Protein AF-E7NCE2-F1 (afdb_monomer)

Secondary structure (DSSP, 8-state):
-TT---PPPPTTS-HHHHHHHHHHHHHHHHHHHHHHHHIIIIIGGGS-S-----HHHHHHHHHHHHSS---HHHHHHHHHHHHHHHHHHHHHHHHHHH-TT--HHHHHHHHHH-GGGSBPHHHHHHHHHHHHHHHHHHHBTTTB---TTS---EEEE-SSBSS-EEEE--B-SGGGPBPPEEEEPPBTT---B-HHHHHHHHHHHSTTTHHHHHHHHHH-SSS-HHHHHT---HHHHHHHHHHHHHHHHHTT---SHHHHHHHHHHHHH--

Nearest PDB structures (foldseek):
  3iuk-assembly1_A  TM=9.219E-01  e=1.407E-15  Paenarthrobacter aurescens TC1
  3iuk-assembly2_B  TM=9.061E-01  e=2.488E-15  Paenarthrobacter aurescens TC1
  3o0y-assembly1_A  TM=8.158E-01  e=1.568E-07  Colwellia psychrerythraea 34H
  3o0y-assembly2_B  TM=7.690E-01  e=4.905E-07  Colwellia psychrerythraea 34H

Mean predicted aligned error: 6.04 Å

Solvent-accessible surface area (backbone atoms only — not comparable to full-atom values): 15071 Å² total; per-residue (Å²): 130,96,75,72,79,74,75,71,76,70,87,87,56,57,70,71,56,51,49,52,51,52,52,50,49,53,52,51,51,48,53,53,51,52,50,54,48,44,46,59,74,59,45,49,84,70,53,76,86,68,82,74,73,52,71,71,57,45,52,53,48,49,26,61,39,49,66,45,88,72,58,70,67,60,50,50,54,51,45,54,52,49,48,53,50,46,52,52,53,36,24,50,52,15,26,73,76,73,32,90,91,41,32,46,70,53,41,57,50,56,67,60,68,48,66,84,73,36,36,46,66,85,51,42,42,61,55,51,34,51,52,36,50,53,34,38,69,68,32,54,82,74,78,43,82,62,53,86,78,36,70,70,70,43,53,45,75,54,66,76,44,89,51,53,71,47,61,41,61,47,46,71,70,79,96,64,56,43,56,23,33,31,36,36,18,48,35,86,87,64,65,71,41,50,57,37,60,43,52,40,53,48,26,20,28,26,33,70,6,36,41,56,50,55,19,27,42,52,55,38,87,88,52,53,71,52,63,44,76,66,62,78,36,58,41,57,56,53,46,44,18,58,49,18,40,54,50,35,44,78,72,55,74,40,84,43,72,56,30,49,43,20,36,44,57,52,48,68,74,60,118

pLDDT: mean 91.58, std 11.21, range [32.38, 98.5]

Radius of gyration: 23.37 Å; Cα contacts (8 Å, |Δi|>4): 321; chains: 1; bounding box: 62×51×54 Å

Structure (mmCIF, N/CA/C/O backbone):
data_AF-E7NCE2-F1
#
_entry.id   AF-E7NCE2-F1
#
loop_
_atom_site.group_PDB
_atom_site.id
_atom_site.type_symbol
_atom_site.label_atom_id
_atom_site.label_alt_id
_atom_site.label_comp_id
_atom_site.label_asym_id
_atom_site.label_entity_id
_atom_site.label_seq_id
_atom_site.pdbx_PDB_ins_code
_atom_site.Cartn_x
_atom_site.Cartn_y
_atom_site.Cartn_z
_atom_site.occupancy
_atom_site.B_iso_or_equiv
_atom_site.auth_seq_id
_atom_site.auth_comp_id
_atom_site.auth_asym_id
_atom_site.auth_atom_id
_atom_site.pdbx_PDB_model_num
ATOM 1 N N . LEU A 1 1 ? 24.318 11.188 -6.525 1.00 37.81 1 LEU A N 1
ATOM 2 C CA . LEU A 1 1 ? 25.168 10.132 -7.141 1.00 37.81 1 LEU A CA 1
ATOM 3 C C . LEU A 1 1 ? 26.548 9.967 -6.480 1.00 37.81 1 LEU A C 1
ATOM 5 O O . LEU A 1 1 ? 27.081 8.870 -6.528 1.00 37.81 1 LEU A O 1
ATOM 9 N N . ALA A 1 2 ? 27.100 10.979 -5.798 1.00 32.38 2 ALA A N 1
ATOM 10 C CA . ALA A 1 2 ? 28.453 10.946 -5.216 1.00 32.38 2 ALA A CA 1
ATOM 11 C C . ALA A 1 2 ? 28.609 10.238 -3.841 1.00 32.38 2 ALA A C 1
ATOM 13 O O . ALA A 1 2 ? 29.597 10.460 -3.152 1.00 32.38 2 ALA A O 1
ATOM 14 N N . ARG A 1 3 ? 27.654 9.400 -3.409 1.00 37.56 3 ARG A N 1
ATOM 15 C CA . ARG A 1 3 ? 27.741 8.654 -2.131 1.00 37.56 3 ARG A CA 1
ATOM 16 C C . ARG A 1 3 ? 27.296 7.190 -2.216 1.00 37.56 3 ARG A C 1
ATOM 18 O O . ARG A 1 3 ? 26.962 6.590 -1.200 1.00 37.56 3 ARG A O 1
ATOM 25 N N . ARG A 1 4 ? 27.320 6.569 -3.400 1.00 45.66 4 ARG A N 1
ATOM 26 C CA . ARG A 1 4 ? 27.294 5.100 -3.437 1.00 45.66 4 ARG A CA 1
ATOM 27 C C . ARG A 1 4 ? 28.685 4.619 -3.051 1.00 45.66 4 ARG A C 1
ATOM 29 O O . ARG A 1 4 ? 29.620 4.794 -3.824 1.00 45.66 4 ARG A O 1
ATOM 36 N N . ARG A 1 5 ? 28.811 4.059 -1.843 1.00 45.44 5 ARG A N 1
ATOM 37 C CA . ARG A 1 5 ? 29.951 3.220 -1.461 1.00 45.44 5 ARG A CA 1
ATOM 38 C C . ARG A 1 5 ? 30.141 2.204 -2.588 1.00 45.44 5 ARG A C 1
ATOM 40 O O . ARG A 1 5 ? 29.329 1.294 -2.732 1.00 45.44 5 ARG A O 1
ATOM 47 N N . THR A 1 6 ? 31.171 2.367 -3.410 1.00 51.00 6 THR A N 1
ATOM 48 C CA . THR A 1 6 ? 31.705 1.244 -4.172 1.00 51.00 6 THR A CA 1
ATOM 49 C C . THR A 1 6 ? 32.166 0.253 -3.117 1.00 51.00 6 THR A C 1
ATOM 51 O O . THR A 1 6 ? 33.176 0.497 -2.457 1.00 51.00 6 THR A O 1
ATOM 54 N N . ARG A 1 7 ? 31.385 -0.806 -2.865 1.00 56.78 7 ARG A N 1
ATOM 55 C CA . ARG A 1 7 ? 31.922 -1.978 -2.169 1.00 56.78 7 ARG A CA 1
ATOM 56 C C . ARG A 1 7 ? 33.186 -2.345 -2.943 1.00 56.78 7 ARG A C 1
ATOM 58 O O . ARG A 1 7 ? 33.097 -2.571 -4.149 1.00 56.78 7 ARG A O 1
ATOM 65 N N . GLY A 1 8 ? 34.341 -2.277 -2.282 1.00 60.78 8 GLY A N 1
ATOM 66 C CA . GLY A 1 8 ? 35.585 -2.754 -2.873 1.00 60.78 8 GLY A CA 1
ATOM 67 C C . GLY A 1 8 ? 35.371 -4.182 -3.362 1.00 60.78 8 GLY A C 1
ATOM 68 O O . GLY A 1 8 ? 34.593 -4.929 -2.758 1.00 60.78 8 GLY A O 1
ATOM 69 N N . LEU A 1 9 ? 35.994 -4.533 -4.485 1.00 65.56 9 LEU A N 1
ATOM 70 C CA . LEU A 1 9 ? 36.022 -5.927 -4.909 1.00 65.56 9 LEU A CA 1
ATOM 71 C C . LEU A 1 9 ? 36.622 -6.762 -3.762 1.00 65.56 9 LEU A C 1
ATOM 73 O O . LEU A 1 9 ? 37.531 -6.267 -3.094 1.00 65.56 9 LEU A O 1
ATOM 77 N N . PRO A 1 10 ? 36.110 -7.974 -3.487 1.00 69.88 10 PRO A N 1
ATOM 78 C CA . PRO A 1 10 ? 36.702 -8.840 -2.476 1.00 69.88 10 PRO A CA 1
ATOM 79 C C . PRO A 1 10 ? 38.194 -9.037 -2.774 1.00 69.88 10 PRO A C 1
ATOM 81 O O . PRO A 1 10 ? 38.546 -9.427 -3.887 1.00 69.88 10 PRO A O 1
ATOM 84 N N . GLU A 1 11 ? 39.060 -8.756 -1.799 1.00 67.94 11 GLU A N 1
ATOM 85 C CA . GLU A 1 11 ? 40.521 -8.780 -1.991 1.00 67.94 11 GLU A CA 1
ATOM 86 C C . GLU A 1 11 ? 41.050 -10.195 -2.311 1.00 67.94 11 GLU A C 1
ATOM 88 O O . GLU A 1 11 ? 42.103 -10.338 -2.929 1.00 67.94 11 GLU A O 1
ATOM 93 N N . ASP A 1 12 ? 40.266 -11.235 -2.004 1.00 80.50 12 ASP A N 1
ATOM 94 C CA . ASP A 1 12 ? 40.635 -12.651 -2.141 1.00 80.50 12 ASP A CA 1
ATOM 95 C C . ASP A 1 12 ? 40.321 -13.275 -3.521 1.00 80.50 12 ASP A C 1
ATOM 97 O O . ASP A 1 12 ? 40.374 -14.497 -3.686 1.00 80.50 12 ASP A O 1
ATOM 101 N N . LEU A 1 13 ? 39.951 -12.483 -4.536 1.00 82.62 13 LEU A N 1
ATOM 102 C CA . LEU A 1 13 ? 39.652 -13.035 -5.865 1.00 82.62 13 LEU A CA 1
ATOM 103 C C . LEU A 1 13 ? 40.934 -13.359 -6.662 1.00 82.62 13 LEU A C 1
ATOM 105 O O . LEU A 1 13 ? 41.889 -12.577 -6.640 1.00 82.62 13 LEU A O 1
ATOM 109 N N . PRO A 1 14 ? 40.952 -14.444 -7.467 1.00 91.06 14 PRO A N 1
ATOM 110 C CA . PRO A 1 14 ? 42.062 -14.734 -8.374 1.00 91.06 14 PRO A CA 1
ATOM 111 C C . PRO A 1 14 ? 42.405 -13.537 -9.272 1.00 91.06 14 PRO A C 1
ATOM 113 O O . PRO A 1 14 ? 41.514 -12.837 -9.754 1.00 91.06 14 PRO A O 1
ATOM 116 N N . ALA A 1 15 ? 43.694 -13.325 -9.554 1.00 84.50 15 ALA A N 1
ATOM 117 C CA . ALA A 1 15 ? 44.161 -12.185 -10.353 1.00 84.50 15 ALA A CA 1
ATOM 118 C C . ALA A 1 15 ? 43.498 -12.104 -11.743 1.00 84.50 15 ALA A C 1
ATOM 120 O O . ALA A 1 15 ? 43.200 -11.020 -12.236 1.00 84.50 15 ALA A O 1
ATOM 121 N N . THR A 1 16 ? 43.202 -13.252 -12.357 1.00 89.56 16 THR A N 1
ATOM 122 C CA . THR A 1 16 ? 42.492 -13.329 -13.642 1.00 89.56 16 THR A CA 1
ATOM 123 C C . THR A 1 16 ? 41.058 -12.809 -13.554 1.00 89.56 16 THR A C 1
ATOM 125 O O . THR A 1 16 ? 40.601 -12.121 -14.463 1.00 89.56 16 THR A O 1
ATOM 128 N N . LEU A 1 17 ? 40.361 -13.077 -12.447 1.00 90.38 17 LEU A N 1
ATOM 129 C CA . LEU A 1 17 ? 39.005 -12.585 -12.215 1.00 90.38 17 LEU A CA 1
ATOM 130 C C . LEU A 1 17 ? 38.999 -11.083 -11.904 1.00 90.38 17 LEU A C 1
ATOM 132 O O . LEU A 1 17 ? 38.110 -10.369 -12.361 1.00 90.38 17 LEU A O 1
ATOM 136 N N . HIS A 1 18 ? 40.019 -10.586 -11.198 1.00 85.25 18 HIS A N 1
ATOM 137 C CA . HIS A 1 18 ? 40.219 -9.148 -11.001 1.00 85.25 18 HIS A CA 1
ATOM 138 C C . HIS A 1 18 ? 40.333 -8.398 -12.335 1.00 85.25 18 HIS A C 1
ATOM 140 O O . HIS A 1 18 ? 39.647 -7.395 -12.527 1.00 85.25 18 HIS A O 1
ATOM 146 N N . VAL A 1 19 ? 41.132 -8.912 -13.276 1.00 88.50 19 VAL A N 1
ATOM 147 C CA . VAL A 1 19 ? 41.275 -8.317 -14.616 1.00 88.50 19 VAL A CA 1
ATOM 148 C C . VAL A 1 19 ? 39.949 -8.349 -15.380 1.00 88.50 19 VAL A C 1
ATOM 150 O O . VAL A 1 19 ? 39.516 -7.319 -15.889 1.00 88.50 19 VAL A O 1
ATOM 153 N N . GLN A 1 20 ? 39.250 -9.489 -15.395 1.00 92.31 20 GLN A N 1
ATOM 154 C CA . GLN A 1 20 ? 37.953 -9.609 -16.077 1.00 92.31 20 GLN A CA 1
ATOM 155 C C . GLN A 1 20 ? 36.899 -8.641 -15.521 1.00 92.31 20 GLN A C 1
ATOM 157 O O . GLN A 1 20 ? 36.139 -8.046 -16.284 1.00 92.31 20 GLN A O 1
ATOM 162 N N . LEU A 1 21 ? 36.853 -8.455 -14.199 1.00 91.31 21 LEU A N 1
ATOM 163 C CA . LEU A 1 21 ? 35.938 -7.506 -13.562 1.00 91.31 21 LEU A CA 1
ATOM 164 C C . LEU A 1 21 ? 36.285 -6.057 -13.909 1.00 91.31 21 LEU A C 1
ATOM 166 O O . LEU A 1 21 ? 35.380 -5.264 -14.154 1.00 91.31 21 LEU A O 1
ATOM 170 N N . GLN A 1 22 ? 37.572 -5.713 -13.961 1.00 87.69 22 GLN A N 1
ATOM 171 C CA . GLN A 1 22 ? 38.022 -4.382 -14.373 1.00 87.69 22 GLN A CA 1
ATOM 172 C C . GLN A 1 22 ? 37.662 -4.093 -15.834 1.00 87.69 22 GLN A C 1
ATOM 174 O O . GLN A 1 22 ? 37.141 -3.022 -16.140 1.00 87.69 22 GLN A O 1
ATOM 179 N N . GLU A 1 23 ? 37.880 -5.053 -16.733 1.00 93.31 23 GLU A N 1
ATOM 180 C CA . GLU A 1 23 ? 37.494 -4.929 -18.141 1.00 93.31 23 GLU A CA 1
ATOM 181 C C . GLU A 1 23 ? 35.975 -4.776 -18.294 1.00 93.31 23 GLU A C 1
ATOM 183 O O . GLU A 1 23 ? 35.508 -3.863 -18.981 1.00 93.31 23 GLU A O 1
ATOM 188 N N . ALA A 1 24 ? 35.189 -5.609 -17.604 1.00 95.00 24 ALA A N 1
ATOM 189 C CA . ALA A 1 24 ? 33.732 -5.521 -17.612 1.00 95.00 24 ALA A CA 1
ATOM 190 C C . ALA A 1 24 ? 33.220 -4.184 -17.045 1.00 95.00 24 ALA A C 1
ATOM 192 O O . ALA A 1 24 ? 32.295 -3.603 -17.615 1.00 95.00 24 ALA A O 1
ATOM 193 N N . ASP A 1 25 ? 33.829 -3.662 -15.974 1.00 93.06 25 ASP A N 1
ATOM 194 C CA . ASP A 1 25 ? 33.497 -2.350 -15.399 1.00 93.06 25 ASP A CA 1
ATOM 195 C C . ASP A 1 25 ? 33.755 -1.220 -16.405 1.00 93.06 25 ASP A C 1
ATOM 197 O O . ASP A 1 25 ? 32.898 -0.355 -16.596 1.00 93.06 25 ASP A O 1
ATOM 201 N N . ILE A 1 26 ? 34.881 -1.258 -17.125 1.00 94.19 26 ILE A N 1
ATOM 202 C CA . ILE A 1 26 ? 35.191 -0.282 -18.180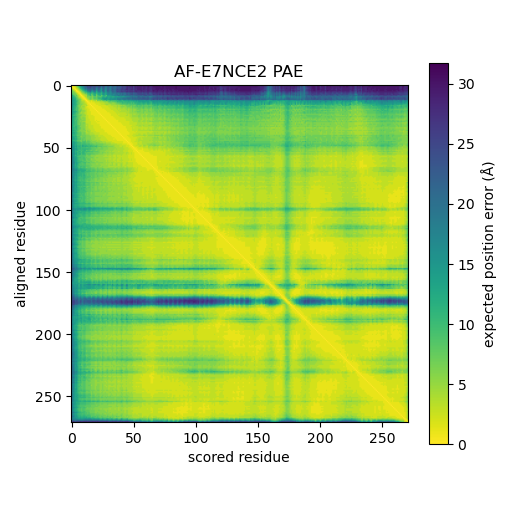 1.00 94.19 26 ILE A CA 1
ATOM 203 C C . ILE A 1 26 ? 34.132 -0.327 -19.288 1.00 94.19 26 ILE A C 1
ATOM 205 O O . ILE A 1 26 ? 33.608 0.723 -19.677 1.00 94.19 26 ILE A O 1
ATOM 209 N N . VAL A 1 27 ? 33.784 -1.521 -19.780 1.00 97.56 27 VAL A N 1
ATOM 210 C CA . VAL A 1 27 ? 32.771 -1.676 -20.837 1.00 97.56 27 VAL A CA 1
ATOM 211 C C . VAL A 1 27 ? 31.400 -1.197 -20.358 1.00 97.56 27 VAL A C 1
ATOM 213 O O . VAL A 1 27 ? 30.749 -0.420 -21.058 1.00 97.56 27 VAL A O 1
ATOM 216 N N . ALA A 1 28 ? 30.976 -1.591 -19.156 1.00 96.94 28 ALA A N 1
ATOM 217 C CA . ALA A 1 28 ? 29.684 -1.206 -18.594 1.00 96.94 28 ALA A CA 1
ATOM 218 C C . ALA A 1 28 ? 29.579 0.312 -18.380 1.00 96.94 28 ALA A C 1
ATOM 220 O O . ALA A 1 28 ? 28.581 0.928 -18.763 1.00 96.94 28 ALA A O 1
ATOM 221 N N . ARG A 1 29 ? 30.625 0.944 -17.829 1.00 96.25 29 ARG A N 1
ATOM 222 C CA . ARG A 1 29 ? 30.680 2.404 -17.651 1.00 96.25 29 ARG A CA 1
ATOM 223 C C . ARG A 1 29 ? 30.609 3.131 -18.978 1.00 96.25 29 ARG A C 1
ATOM 225 O O . ARG A 1 29 ? 29.854 4.094 -19.096 1.00 96.25 29 ARG A O 1
ATOM 232 N N . ARG A 1 30 ? 31.369 2.672 -19.974 1.00 97.69 30 ARG A N 1
ATOM 233 C CA . ARG A 1 30 ? 31.354 3.272 -21.306 1.00 97.69 30 ARG A CA 1
ATOM 234 C C . ARG A 1 30 ? 29.971 3.164 -21.940 1.00 97.69 30 ARG A C 1
ATOM 236 O O . ARG A 1 30 ? 29.441 4.182 -22.361 1.00 97.69 30 ARG A O 1
ATOM 243 N N . ALA A 1 31 ? 29.350 1.987 -21.914 1.00 98.06 31 ALA A N 1
ATOM 244 C CA . ALA A 1 31 ? 28.002 1.793 -22.444 1.00 98.06 31 ALA A CA 1
ATOM 245 C C . ALA A 1 31 ? 26.966 2.704 -21.758 1.00 98.06 31 ALA A C 1
ATOM 247 O O . ALA A 1 31 ? 26.137 3.317 -22.431 1.00 98.06 31 ALA A O 1
ATOM 248 N N . ALA A 1 32 ? 27.037 2.855 -20.430 1.00 97.44 32 ALA A N 1
ATOM 249 C CA . ALA A 1 32 ? 26.154 3.755 -19.689 1.00 97.44 32 ALA A CA 1
ATOM 250 C C . ALA A 1 32 ? 26.376 5.235 -20.055 1.00 97.44 32 ALA A C 1
ATOM 252 O O . ALA A 1 32 ? 25.409 5.988 -20.199 1.00 97.44 32 ALA A O 1
ATOM 253 N N . LEU A 1 33 ? 27.632 5.661 -20.226 1.00 98.00 33 LEU A N 1
ATOM 254 C CA . LEU A 1 33 ? 27.977 7.023 -20.645 1.00 98.00 33 LEU A CA 1
ATOM 255 C C . LEU A 1 33 ? 27.546 7.305 -22.086 1.00 98.00 33 LEU A C 1
ATOM 257 O O . LEU A 1 33 ? 26.980 8.367 -22.349 1.00 98.00 33 LEU A O 1
ATOM 261 N N . ASP A 1 34 ? 27.755 6.353 -22.991 1.00 98.19 34 ASP A N 1
ATOM 262 C CA . ASP A 1 34 ? 27.343 6.450 -24.390 1.00 98.19 34 ASP A CA 1
ATOM 263 C C . ASP A 1 34 ? 25.814 6.536 -24.490 1.00 98.19 34 ASP A C 1
ATOM 265 O O . ASP A 1 34 ? 25.284 7.409 -25.182 1.00 98.19 34 ASP A O 1
ATOM 269 N N . PHE A 1 35 ? 25.085 5.721 -23.718 1.00 98.00 35 PHE A N 1
ATOM 270 C CA . PHE A 1 35 ? 23.628 5.809 -23.635 1.00 98.00 35 PHE A CA 1
ATOM 271 C C . PHE A 1 35 ? 23.168 7.160 -23.073 1.00 98.00 35 PHE A C 1
ATOM 273 O O . PHE A 1 35 ? 22.309 7.809 -23.666 1.00 98.00 35 PHE A O 1
ATOM 280 N N . ALA A 1 36 ? 23.773 7.649 -21.985 1.00 98.19 36 ALA A N 1
ATOM 281 C CA . ALA A 1 36 ? 23.452 8.965 -21.430 1.00 98.19 36 ALA A CA 1
ATOM 282 C C . ALA A 1 36 ? 23.733 10.104 -22.427 1.00 98.19 36 ALA A C 1
ATOM 284 O O . ALA A 1 36 ? 22.957 11.059 -22.520 1.00 98.19 36 ALA A O 1
ATOM 285 N N . SER A 1 37 ? 24.822 10.003 -23.191 1.00 98.38 37 SER A N 1
ATOM 286 C CA . SER A 1 37 ? 25.141 10.935 -24.271 1.00 98.38 37 SER A CA 1
ATOM 287 C C . SER A 1 37 ? 24.071 10.900 -25.360 1.00 98.38 37 SER A C 1
ATOM 289 O O . SER A 1 37 ? 23.564 11.951 -25.754 1.00 98.38 37 SER A O 1
ATOM 291 N N . HIS A 1 38 ? 23.644 9.710 -25.787 1.00 97.88 38 HIS A N 1
ATOM 292 C CA . HIS A 1 38 ? 22.575 9.540 -26.769 1.00 97.88 38 HIS A CA 1
ATOM 293 C C . HIS A 1 38 ? 21.238 10.123 -26.286 1.00 97.88 38 HIS A C 1
ATOM 295 O O . HIS A 1 38 ? 20.588 10.867 -27.025 1.00 97.88 38 HIS A O 1
ATOM 301 N N . LEU A 1 39 ? 20.858 9.874 -25.026 1.00 97.94 39 LEU A N 1
ATOM 302 C CA . LEU A 1 39 ? 19.666 10.475 -24.421 1.00 97.94 39 LEU A CA 1
ATOM 303 C C . LEU A 1 39 ? 19.713 12.008 -24.509 1.00 97.94 39 LEU A C 1
ATOM 305 O O . LEU A 1 39 ? 18.733 12.623 -24.916 1.00 97.94 39 LEU A O 1
ATOM 309 N N . ARG A 1 40 ? 20.848 12.635 -24.176 1.00 97.88 40 ARG A N 1
ATOM 310 C CA . ARG A 1 40 ? 20.983 14.104 -24.157 1.00 97.88 40 ARG A CA 1
ATOM 311 C C . ARG A 1 40 ? 21.079 14.734 -25.538 1.00 97.88 40 ARG A C 1
ATOM 313 O O . ARG A 1 40 ? 20.510 15.794 -25.759 1.00 97.88 40 ARG A O 1
ATOM 320 N N . THR A 1 41 ? 21.838 14.122 -26.436 1.00 97.94 41 THR A N 1
ATOM 321 C CA . THR A 1 41 ? 22.197 14.737 -27.721 1.00 97.94 41 THR A CA 1
ATOM 322 C C . THR A 1 41 ? 21.235 14.361 -28.837 1.00 97.94 41 THR A C 1
ATOM 324 O O . THR A 1 41 ? 21.082 15.124 -29.784 1.00 97.94 41 THR A O 1
ATOM 327 N N . THR A 1 42 ? 20.570 13.205 -28.731 1.00 97.12 42 THR A N 1
ATOM 328 C CA . THR A 1 42 ? 19.700 12.677 -29.790 1.00 97.12 42 THR A CA 1
ATOM 329 C C . THR A 1 42 ? 18.230 12.655 -29.385 1.00 97.12 42 THR A C 1
ATOM 331 O O . THR A 1 42 ? 17.392 13.137 -30.147 1.00 97.12 42 THR A O 1
ATOM 334 N N . LEU A 1 43 ? 17.891 12.109 -28.209 1.00 96.69 43 LEU A N 1
ATOM 335 C CA . LEU A 1 43 ? 16.485 11.971 -27.802 1.00 96.69 43 LEU A CA 1
ATOM 336 C C . LEU A 1 43 ? 15.913 13.245 -27.179 1.00 96.69 43 LEU A C 1
ATOM 338 O O . LEU A 1 43 ? 14.825 13.654 -27.566 1.00 96.69 43 LEU A O 1
ATOM 342 N N . SER A 1 44 ? 16.636 13.890 -26.260 1.00 96.44 44 SER A N 1
ATOM 343 C CA . SER A 1 44 ? 16.165 15.078 -25.532 1.00 96.44 44 SER A CA 1
ATOM 344 C C . SER A 1 44 ? 15.715 16.218 -26.457 1.00 96.44 44 SER A C 1
ATOM 346 O O . SER A 1 44 ? 14.602 16.708 -26.270 1.00 96.44 44 SER A O 1
ATOM 348 N N . PRO A 1 45 ? 16.451 16.580 -27.533 1.00 96.88 45 PRO A N 1
ATOM 349 C CA . PRO A 1 45 ? 15.993 17.619 -28.461 1.00 96.88 45 PRO A CA 1
ATOM 350 C C . PRO A 1 45 ? 14.694 17.269 -29.206 1.00 96.88 45 PRO A C 1
ATOM 352 O O . PRO A 1 45 ? 14.056 18.148 -29.776 1.00 96.88 45 PRO A O 1
ATOM 355 N N . ARG A 1 46 ? 14.313 15.985 -29.238 1.00 96.56 46 ARG A N 1
ATOM 356 C CA . ARG A 1 46 ? 13.103 15.462 -29.893 1.00 96.56 46 ARG A CA 1
ATOM 357 C C . ARG A 1 46 ? 12.001 15.112 -28.890 1.00 96.56 46 ARG A C 1
ATOM 359 O O . ARG A 1 46 ? 10.924 14.690 -29.309 1.00 96.56 46 ARG A O 1
ATOM 366 N N . ALA A 1 47 ? 12.271 15.226 -27.590 1.00 95.25 47 ALA A N 1
ATOM 367 C CA . ALA A 1 47 ? 11.331 14.854 -26.550 1.00 95.25 47 ALA A CA 1
ATOM 368 C C . ALA A 1 47 ? 10.220 15.915 -26.443 1.00 95.25 47 ALA A C 1
ATOM 370 O O . ALA A 1 47 ? 10.519 17.113 -26.357 1.00 95.25 47 ALA A O 1
ATOM 371 N N . PRO A 1 48 ? 8.938 15.509 -26.447 1.00 93.75 48 PRO A N 1
ATOM 372 C CA . PRO A 1 48 ? 7.845 16.445 -26.229 1.00 93.75 48 PRO A CA 1
ATOM 373 C C . PRO A 1 48 ? 7.946 17.043 -24.822 1.00 93.75 48 PRO A C 1
ATOM 375 O O . PRO A 1 48 ? 8.282 16.346 -23.870 1.00 93.75 48 PRO A O 1
ATOM 378 N N . GLN A 1 49 ? 7.634 18.334 -24.699 1.00 94.06 49 GLN A N 1
ATOM 379 C CA . GLN A 1 49 ? 7.572 19.009 -23.395 1.00 94.06 49 GLN A CA 1
ATOM 380 C C . GLN A 1 49 ? 6.271 18.702 -22.645 1.00 94.06 49 GLN A C 1
ATOM 382 O O . GLN A 1 49 ? 6.220 18.795 -21.425 1.00 94.06 49 GLN A O 1
ATOM 387 N N . ALA A 1 50 ? 5.210 18.338 -23.372 1.00 94.69 50 ALA A N 1
ATOM 388 C CA . ALA A 1 50 ? 3.960 17.910 -22.764 1.00 94.69 50 ALA A CA 1
ATOM 389 C C . ALA A 1 50 ? 4.127 16.512 -22.149 1.00 94.69 50 ALA A C 1
ATOM 391 O O . ALA A 1 50 ? 4.407 15.548 -22.861 1.00 94.69 50 ALA A O 1
ATOM 392 N N . GLU A 1 51 ? 3.912 16.406 -20.838 1.00 93.81 51 GLU A N 1
ATOM 393 C CA . GLU A 1 51 ? 3.973 15.132 -20.105 1.00 93.81 51 GLU A CA 1
ATOM 394 C C . GLU A 1 51 ? 2.739 14.251 -20.365 1.00 93.81 51 GLU A C 1
ATOM 396 O O . GLU A 1 51 ? 2.807 13.021 -20.308 1.00 93.81 51 GLU A O 1
ATOM 401 N N . GLY A 1 52 ? 1.610 14.884 -20.705 1.00 94.31 52 GLY A N 1
ATOM 402 C CA . GLY A 1 52 ? 0.350 14.220 -21.010 1.00 94.31 52 GLY A CA 1
ATOM 403 C C . GLY A 1 52 ? 0.491 13.208 -22.146 1.00 94.31 52 GLY A C 1
ATOM 404 O O . GLY A 1 52 ? 0.890 13.527 -23.264 1.00 94.31 52 GLY A O 1
ATOM 405 N N . VAL A 1 53 ? 0.113 11.963 -21.865 1.00 94.62 53 VAL A N 1
ATOM 406 C CA . VAL A 1 53 ? 0.305 10.838 -22.789 1.00 94.62 53 VAL A CA 1
ATOM 407 C C . VAL A 1 53 ? -0.741 10.751 -23.908 1.00 94.62 53 VAL A C 1
ATOM 409 O O . VAL A 1 53 ? -0.573 9.966 -24.841 1.00 94.62 53 VAL A O 1
ATOM 412 N N . GLY A 1 54 ? -1.807 11.548 -23.811 1.00 95.31 54 GLY A N 1
ATOM 413 C CA . GLY A 1 54 ? -2.968 11.531 -24.699 1.00 95.31 54 GLY A CA 1
ATOM 414 C C . GLY A 1 54 ? -3.989 10.433 -24.348 1.00 95.31 54 GLY A C 1
ATOM 415 O O . GLY A 1 54 ? -3.614 9.379 -23.824 1.00 95.31 54 GLY A O 1
ATOM 416 N N . PRO A 1 55 ? -5.282 10.638 -24.660 1.00 95.00 55 PRO A N 1
ATOM 417 C CA . PRO A 1 55 ? -6.379 9.780 -24.193 1.00 95.00 55 PRO A CA 1
ATOM 418 C C . PRO A 1 55 ? -6.276 8.334 -24.697 1.00 95.00 55 PRO A C 1
ATOM 420 O O . PRO A 1 55 ? -6.527 7.390 -23.955 1.00 95.00 55 PRO A O 1
ATOM 423 N N . GLN A 1 56 ? -5.822 8.138 -25.937 1.00 95.06 56 GLN A N 1
ATOM 424 C CA . GLN A 1 56 ? -5.673 6.806 -26.533 1.00 95.06 56 GLN A CA 1
ATOM 425 C C . GLN A 1 56 ? -4.592 5.979 -25.822 1.00 95.06 56 GLN A C 1
ATOM 427 O O . GLN A 1 56 ? -4.818 4.820 -25.475 1.00 95.06 56 GLN A O 1
ATOM 432 N N . ARG A 1 57 ? -3.415 6.576 -25.569 1.00 96.06 57 ARG A N 1
ATOM 433 C CA . ARG A 1 57 ? -2.321 5.896 -24.858 1.00 96.06 57 ARG A CA 1
ATOM 434 C C . ARG A 1 57 ? -2.681 5.679 -23.391 1.00 96.06 57 ARG A C 1
ATOM 436 O O . ARG A 1 57 ? -2.362 4.623 -22.854 1.00 96.06 57 ARG A O 1
ATOM 443 N N . HIS A 1 58 ? -3.368 6.640 -22.773 1.00 96.50 58 HIS A N 1
ATOM 444 C CA . HIS A 1 58 ? -3.868 6.530 -21.405 1.00 96.50 58 HIS A CA 1
ATOM 445 C C . HIS A 1 58 ? -4.836 5.350 -21.246 1.00 96.50 58 HIS A C 1
ATOM 447 O O . HIS A 1 58 ? -4.589 4.476 -20.423 1.00 96.50 58 HIS A O 1
ATOM 453 N N . ALA A 1 59 ? -5.860 5.242 -22.099 1.00 95.62 59 ALA A N 1
ATOM 454 C CA . ALA A 1 59 ? -6.831 4.147 -22.049 1.00 95.62 59 ALA A CA 1
ATOM 455 C C . ALA A 1 59 ? -6.186 2.759 -22.245 1.00 95.62 59 ALA A C 1
ATOM 457 O O . ALA A 1 59 ? -6.583 1.782 -21.606 1.00 95.62 59 ALA A O 1
ATOM 458 N N . LEU A 1 60 ? -5.155 2.654 -23.096 1.00 96.25 60 LEU A N 1
ATOM 459 C CA . LEU A 1 60 ? -4.387 1.412 -23.256 1.00 96.25 60 LEU A CA 1
ATOM 460 C C . LEU A 1 60 ? -3.602 1.046 -21.990 1.00 96.25 60 LEU A C 1
ATOM 462 O O . LEU A 1 60 ? -3.568 -0.130 -21.621 1.00 96.25 60 LEU A O 1
ATOM 466 N N . TRP A 1 61 ? -2.994 2.031 -21.324 1.00 96.06 61 TRP A N 1
ATOM 467 C CA . TRP A 1 61 ? -2.302 1.819 -20.052 1.00 96.06 61 TRP A CA 1
ATOM 468 C C . TRP A 1 61 ? -3.264 1.460 -18.926 1.00 96.06 61 TRP A C 1
ATOM 470 O O . TRP A 1 61 ? -3.011 0.470 -18.245 1.00 96.06 61 TRP A O 1
ATOM 480 N N . MET A 1 62 ? -4.393 2.163 -18.790 1.00 96.12 62 MET A N 1
ATOM 481 C CA . MET A 1 62 ? -5.442 1.812 -17.826 1.00 96.12 62 MET A CA 1
ATOM 482 C C . MET A 1 62 ? -5.891 0.366 -18.017 1.00 96.12 62 MET A C 1
ATOM 484 O O . MET A 1 62 ? -5.887 -0.405 -17.066 1.00 96.12 62 MET A O 1
ATOM 488 N N . ARG A 1 63 ? -6.166 -0.055 -19.259 1.00 95.88 63 ARG A N 1
ATOM 489 C CA . ARG A 1 63 ? -6.543 -1.446 -19.544 1.00 95.88 63 ARG A CA 1
ATOM 490 C C . ARG A 1 63 ? -5.464 -2.449 -19.146 1.00 95.88 63 ARG A C 1
ATOM 492 O O . ARG A 1 63 ? -5.785 -3.536 -18.675 1.00 95.88 63 ARG A O 1
ATOM 499 N N . ARG A 1 64 ? -4.193 -2.120 -19.379 1.00 94.88 64 ARG A N 1
ATOM 500 C CA . ARG A 1 64 ? -3.067 -2.990 -19.021 1.00 94.88 64 ARG A CA 1
ATOM 501 C C . ARG A 1 64 ? -2.917 -3.124 -17.506 1.00 94.88 64 ARG A C 1
ATOM 503 O O . ARG A 1 64 ? -2.649 -4.223 -17.041 1.00 94.88 64 ARG A O 1
ATOM 510 N N . VAL A 1 65 ? -3.060 -2.023 -16.773 1.00 95.62 65 VAL A N 1
ATOM 511 C CA . VAL A 1 65 ? -2.887 -1.974 -15.315 1.00 95.62 65 VAL A CA 1
ATOM 512 C C . VAL A 1 65 ? -4.087 -2.601 -14.607 1.00 95.62 65 VAL A C 1
ATOM 514 O O . VAL A 1 65 ? -3.900 -3.438 -13.735 1.00 95.62 65 VAL A O 1
ATOM 517 N N . LEU A 1 66 ? -5.309 -2.261 -15.019 1.00 95.62 66 LEU A N 1
ATOM 518 C CA . LEU A 1 66 ? -6.546 -2.731 -14.388 1.00 95.62 66 LEU A CA 1
ATOM 519 C C . LEU A 1 66 ? -6.978 -4.126 -14.858 1.00 95.62 66 LEU A C 1
ATOM 521 O O . LEU A 1 66 ? -7.846 -4.741 -14.251 1.00 95.62 66 LEU A O 1
ATOM 525 N N . GLY A 1 67 ? -6.451 -4.609 -15.987 1.00 95.44 67 GLY A N 1
ATOM 526 C CA . GLY A 1 67 ? -6.890 -5.862 -16.616 1.00 95.44 67 GLY A CA 1
ATOM 527 C C . GLY A 1 67 ? -8.295 -5.808 -17.228 1.00 95.44 67 GLY A C 1
ATOM 528 O O . GLY A 1 67 ? -8.738 -6.779 -17.839 1.00 95.44 67 GLY A O 1
ATOM 529 N N . THR A 1 68 ? -8.983 -4.670 -17.135 1.00 95.38 68 THR A N 1
ATOM 530 C CA . THR A 1 68 ? -10.318 -4.434 -17.691 1.00 95.38 68 THR A CA 1
ATOM 531 C C . THR A 1 68 ? -10.380 -3.092 -18.417 1.00 95.38 68 THR A C 1
ATOM 533 O O . THR A 1 68 ? -9.499 -2.248 -18.273 1.00 95.38 68 THR A O 1
ATOM 536 N N . ARG A 1 69 ? -11.393 -2.895 -19.260 1.00 96.06 69 ARG A N 1
ATOM 537 C CA . ARG A 1 69 ? -11.632 -1.607 -19.919 1.00 96.06 69 ARG A CA 1
ATOM 538 C C . ARG A 1 69 ? -12.579 -0.783 -19.058 1.00 96.06 69 ARG A C 1
ATOM 540 O O . ARG A 1 69 ? -13.689 -1.231 -18.804 1.00 96.06 69 ARG A O 1
ATOM 547 N N . VAL A 1 70 ? -12.137 0.411 -18.689 1.00 94.56 70 VAL A N 1
ATOM 548 C CA . VAL A 1 70 ? -12.949 1.439 -18.032 1.00 94.56 70 VAL A CA 1
ATOM 549 C C . VAL A 1 70 ? -12.930 2.705 -18.879 1.00 94.56 70 VAL A C 1
ATOM 551 O O . VAL A 1 70 ? -11.986 2.914 -19.651 1.00 94.56 70 VAL A O 1
ATOM 554 N N . ASP A 1 71 ? -13.965 3.526 -18.751 1.00 95.31 71 ASP A N 1
ATOM 555 C CA . ASP A 1 71 ? -13.986 4.857 -19.345 1.00 95.31 71 ASP A CA 1
ATOM 556 C C . ASP A 1 71 ? -13.134 5.811 -18.479 1.00 95.31 71 ASP A C 1
ATOM 558 O O . ASP A 1 71 ? -13.410 5.956 -17.283 1.00 95.31 71 ASP A O 1
ATOM 562 N N . PRO A 1 72 ? -12.071 6.438 -19.025 1.00 94.56 72 PRO A N 1
ATOM 563 C CA . PRO A 1 72 ? -11.216 7.333 -18.250 1.00 94.56 72 PRO A CA 1
ATOM 564 C C . PRO A 1 72 ? -11.931 8.573 -17.700 1.00 94.56 72 PRO A C 1
ATOM 566 O O . PRO A 1 72 ? -11.577 9.031 -16.616 1.00 94.56 72 PRO A O 1
ATOM 569 N N . GLU A 1 73 ? -12.900 9.130 -18.430 1.00 94.44 73 GLU A N 1
ATOM 570 C CA . GLU A 1 73 ? -13.630 10.333 -18.014 1.00 94.44 73 GLU A CA 1
ATOM 571 C C . GLU A 1 73 ? -14.625 9.995 -16.904 1.00 94.44 73 GLU A C 1
ATOM 573 O O . GLU A 1 73 ? -14.672 10.688 -15.886 1.00 94.44 73 GLU A O 1
ATOM 578 N N . GLU A 1 74 ? -15.348 8.882 -17.049 1.00 96.06 74 GLU A N 1
ATOM 579 C CA . GLU A 1 74 ? -16.230 8.354 -16.001 1.00 96.06 74 GLU A CA 1
ATOM 580 C C . GLU A 1 74 ? -15.442 8.036 -14.724 1.00 96.06 74 GLU A C 1
ATOM 582 O O . GLU A 1 74 ? -15.820 8.460 -13.632 1.00 96.06 74 GLU A O 1
ATOM 587 N N . THR A 1 75 ? -14.306 7.342 -14.863 1.00 95.12 75 THR A N 1
ATOM 588 C CA . THR A 1 75 ? -13.444 6.972 -13.730 1.00 95.12 75 THR A CA 1
ATOM 589 C C . THR A 1 75 ? -12.934 8.215 -13.005 1.00 95.12 75 THR A C 1
ATOM 591 O O . THR A 1 75 ? -12.900 8.245 -11.778 1.00 95.12 75 THR A O 1
ATOM 594 N N . TYR A 1 76 ? -12.568 9.266 -13.745 1.00 94.81 76 TYR A N 1
ATOM 595 C CA . TYR A 1 76 ? -12.113 10.524 -13.158 1.00 94.81 76 TYR A CA 1
ATOM 596 C C . TYR A 1 76 ? -13.227 11.254 -12.392 1.00 94.81 76 TYR A C 1
ATOM 598 O O . TYR A 1 76 ? -12.992 11.764 -11.291 1.00 94.81 76 TYR A O 1
ATOM 606 N N . ALA A 1 77 ? -14.442 11.290 -12.948 1.00 96.88 77 ALA A N 1
ATOM 607 C CA . ALA A 1 77 ? -15.599 11.876 -12.278 1.00 96.88 77 ALA A CA 1
ATOM 608 C C . ALA A 1 77 ? -15.915 11.128 -10.974 1.00 96.88 77 ALA A C 1
ATOM 610 O O . ALA A 1 77 ? -16.013 11.751 -9.915 1.00 96.88 77 ALA A O 1
ATOM 611 N N . TRP A 1 78 ? -15.958 9.794 -11.030 1.00 96.25 78 TRP A N 1
ATOM 612 C CA . TRP A 1 78 ? -16.141 8.942 -9.857 1.00 96.25 78 TRP A CA 1
ATOM 613 C C . TRP A 1 78 ? -15.052 9.162 -8.797 1.00 96.25 78 TRP A C 1
ATOM 615 O O . TRP A 1 78 ? -15.375 9.366 -7.629 1.00 96.25 78 TRP A O 1
ATOM 625 N N . ALA A 1 79 ? -13.774 9.192 -9.188 1.00 94.69 79 ALA A N 1
ATOM 626 C CA . ALA A 1 79 ? -12.663 9.388 -8.254 1.00 94.69 79 ALA A CA 1
ATOM 627 C C . ALA A 1 79 ? -12.727 10.756 -7.554 1.00 94.69 79 ALA A C 1
ATOM 629 O O . ALA A 1 79 ? -12.398 10.877 -6.374 1.00 94.69 79 ALA A O 1
ATOM 630 N N . THR A 1 80 ? -13.197 11.790 -8.259 1.00 96.00 80 THR A N 1
ATOM 631 C CA . THR A 1 80 ? -13.399 13.127 -7.682 1.00 96.00 80 THR A CA 1
ATOM 632 C C . THR A 1 80 ? -14.502 13.120 -6.622 1.00 96.00 80 THR A C 1
ATOM 634 O O . THR A 1 80 ? -14.332 13.701 -5.549 1.00 96.00 80 THR A O 1
ATOM 637 N N . GLU A 1 81 ? -15.621 12.444 -6.893 1.00 96.88 81 GLU A N 1
ATOM 638 C CA . GLU A 1 81 ? -16.695 12.274 -5.910 1.00 96.88 81 GLU A CA 1
ATOM 639 C C . GLU A 1 81 ? -16.232 11.460 -4.701 1.00 96.88 81 GLU A C 1
ATOM 641 O O . GLU A 1 81 ? -16.499 11.840 -3.560 1.00 96.88 81 GLU A O 1
ATOM 646 N N . GLU A 1 82 ? -15.511 10.365 -4.937 1.00 95.44 82 GLU A N 1
ATOM 647 C CA . GLU A 1 82 ? -15.023 9.488 -3.877 1.00 95.44 82 GLU A CA 1
ATOM 648 C C . GLU A 1 82 ? -14.009 10.196 -2.976 1.00 95.44 82 GLU A C 1
ATOM 650 O O . GLU A 1 82 ? -14.091 10.086 -1.753 1.00 95.44 82 GLU A O 1
ATOM 655 N N . LEU A 1 83 ? -13.121 11.016 -3.546 1.00 95.75 83 LEU A N 1
ATOM 656 C CA . LEU A 1 83 ? -12.227 11.877 -2.773 1.00 95.75 83 LEU A CA 1
ATOM 657 C C . LEU A 1 83 ? -13.015 12.822 -1.854 1.00 95.75 83 LEU A C 1
ATOM 659 O O . LEU A 1 83 ? -12.651 12.995 -0.690 1.00 95.75 83 LEU A O 1
ATOM 663 N N . GLY A 1 84 ? -14.105 13.408 -2.357 1.00 96.38 84 GLY A N 1
ATOM 664 C CA . GLY A 1 84 ? -15.005 14.238 -1.558 1.00 96.38 84 GLY A CA 1
ATOM 665 C C . GLY A 1 84 ? -15.630 13.473 -0.389 1.00 96.38 84 GLY A C 1
ATOM 666 O O . GLY A 1 84 ? -15.645 13.981 0.733 1.00 96.38 84 GLY A O 1
ATOM 667 N N . ARG A 1 85 ? -16.088 12.235 -0.622 1.00 96.62 85 ARG A N 1
ATOM 668 C CA . ARG A 1 85 ? -16.655 11.370 0.429 1.00 96.62 85 ARG A CA 1
ATOM 669 C C . ARG A 1 85 ? -15.626 11.005 1.492 1.00 96.62 85 ARG A C 1
ATOM 671 O O . ARG A 1 85 ? -15.917 11.151 2.673 1.00 96.62 85 ARG A O 1
ATOM 678 N N . VAL A 1 86 ? -14.420 10.603 1.085 1.00 95.94 86 VAL A N 1
ATOM 679 C CA . VAL A 1 86 ? -13.333 10.256 2.014 1.00 95.94 86 VAL A CA 1
ATOM 680 C C . VAL A 1 86 ? -12.978 11.449 2.901 1.00 95.94 86 VAL A C 1
ATOM 682 O O . VAL A 1 86 ? -12.828 11.282 4.106 1.00 95.94 86 VAL A O 1
ATOM 685 N N . ILE A 1 87 ? -12.887 12.660 2.340 1.00 95.81 87 ILE A N 1
ATOM 686 C CA . ILE A 1 87 ? -12.621 13.874 3.129 1.00 95.81 87 ILE A CA 1
ATOM 687 C C . ILE A 1 87 ? -13.746 14.126 4.141 1.00 95.81 87 ILE A C 1
ATOM 689 O O . ILE A 1 87 ? -13.460 14.365 5.311 1.00 95.81 87 ILE A O 1
ATOM 693 N N . ALA A 1 88 ? -15.007 14.025 3.718 1.00 97.31 88 ALA A N 1
ATOM 694 C CA . ALA A 1 88 ? -16.146 14.219 4.612 1.00 97.31 88 ALA A CA 1
ATOM 695 C C . ALA A 1 88 ? -16.180 13.188 5.756 1.00 97.31 88 ALA A C 1
ATOM 697 O O . ALA A 1 88 ? -16.492 13.539 6.891 1.00 97.31 88 ALA A O 1
ATOM 698 N N . GLU A 1 89 ? -15.822 11.931 5.483 1.00 97.19 89 GLU A N 1
ATOM 699 C CA . GLU A 1 89 ? -15.731 10.878 6.500 1.00 97.19 89 GLU A CA 1
ATOM 700 C C . GLU A 1 89 ? -14.586 11.142 7.492 1.00 97.19 89 GLU A C 1
ATOM 702 O O . GLU A 1 89 ? -14.757 10.973 8.699 1.00 97.19 89 GLU A O 1
ATOM 707 N N . GLN A 1 90 ? -13.438 11.642 7.018 1.00 97.50 90 GLN A N 1
ATOM 708 C CA . GLN A 1 90 ? -12.343 12.071 7.896 1.00 97.50 90 GLN A CA 1
ATOM 709 C C . GLN A 1 90 ? -12.764 13.212 8.831 1.00 97.50 90 GLN A C 1
ATOM 711 O O . GLN A 1 90 ? -12.426 13.189 10.016 1.00 97.50 90 GLN A O 1
ATOM 716 N N . ASP A 1 91 ? -13.487 14.204 8.308 1.00 97.88 91 ASP A N 1
ATOM 717 C CA . ASP A 1 91 ? -13.987 15.331 9.098 1.00 97.88 91 ASP A CA 1
ATOM 718 C C . ASP A 1 91 ? -15.049 14.878 10.112 1.00 97.88 91 ASP A C 1
ATOM 720 O O . ASP A 1 91 ? -15.041 15.344 11.249 1.00 97.88 91 ASP A O 1
ATOM 724 N N . ALA A 1 92 ? -15.908 13.918 9.753 1.00 98.19 92 ALA A N 1
ATOM 725 C CA . ALA A 1 92 ? -16.872 13.330 10.682 1.00 98.19 92 ALA A CA 1
ATOM 726 C C . ALA A 1 92 ? -16.177 12.648 11.874 1.00 98.19 92 ALA A C 1
ATOM 728 O O . ALA A 1 92 ? -16.521 12.933 13.019 1.00 98.19 92 ALA A O 1
ATOM 729 N N . ILE A 1 93 ? -15.136 11.842 11.627 1.00 97.75 93 ILE A N 1
ATOM 730 C CA . ILE A 1 93 ? -14.340 11.234 12.708 1.00 97.75 93 ILE A CA 1
ATOM 731 C C . ILE A 1 93 ? -13.686 12.315 13.579 1.00 97.75 93 ILE A C 1
ATOM 733 O O . ILE A 1 93 ? -13.659 12.197 14.803 1.00 97.75 93 ILE A O 1
ATOM 737 N N . ALA A 1 94 ? -13.173 13.389 12.973 1.00 98.12 94 ALA A N 1
ATOM 738 C CA . ALA A 1 94 ? -12.596 14.494 13.730 1.00 98.12 94 ALA A CA 1
ATOM 739 C C . ALA A 1 94 ? -13.621 15.166 14.653 1.00 98.12 94 ALA A C 1
ATOM 741 O O . ALA A 1 94 ? -13.293 15.465 15.802 1.00 98.12 94 ALA A O 1
ATOM 742 N N . VAL A 1 95 ? -14.853 15.370 14.180 1.00 98.25 95 VAL A N 1
ATOM 743 C CA . VAL A 1 95 ? -15.954 15.911 14.989 1.00 98.25 95 VAL A CA 1
ATOM 744 C C . VAL A 1 95 ? -16.342 14.959 16.117 1.00 98.25 95 VAL A C 1
ATOM 746 O O . VAL A 1 95 ? -16.554 15.420 17.238 1.00 98.25 95 VAL A O 1
ATOM 749 N N . ASP A 1 96 ? -16.383 13.653 15.865 1.00 97.44 96 ASP A N 1
ATOM 750 C CA . ASP A 1 96 ? -16.711 12.657 16.891 1.00 97.44 96 ASP A CA 1
ATOM 751 C C . ASP A 1 96 ? -15.663 12.613 18.015 1.00 97.44 96 ASP A C 1
ATOM 753 O O . ASP A 1 96 ? -16.012 12.458 19.186 1.00 97.44 96 ASP A O 1
ATOM 757 N N . VAL A 1 97 ? -14.379 12.781 17.678 1.00 96.94 97 VAL A N 1
ATOM 758 C CA . VAL A 1 97 ? -13.263 12.708 18.639 1.00 96.94 97 VAL A CA 1
ATOM 759 C C . VAL A 1 97 ? -13.022 14.038 19.363 1.00 96.94 97 VAL A C 1
ATOM 761 O O . VAL A 1 97 ? -12.769 14.049 20.567 1.00 96.94 97 VAL A O 1
ATOM 764 N N . LEU A 1 98 ? -13.076 15.170 18.652 1.00 97.69 98 LEU A N 1
ATOM 765 C CA . LEU A 1 98 ? -12.676 16.488 19.174 1.00 97.69 98 LEU A CA 1
ATOM 766 C C . LEU A 1 98 ? -13.842 17.457 19.405 1.00 97.69 98 LEU A C 1
ATOM 768 O O . LEU A 1 98 ? -13.653 18.502 20.030 1.00 97.69 98 LEU A O 1
ATOM 772 N N . GLY A 1 99 ? -15.039 17.127 18.923 1.00 97.31 99 GLY A N 1
ATOM 773 C CA . GLY A 1 99 ? -16.236 17.953 19.023 1.00 97.31 99 GLY A CA 1
ATOM 774 C C . GLY A 1 99 ? -16.487 18.858 17.813 1.00 97.31 99 GLY A C 1
ATOM 775 O O . GLY A 1 99 ? -15.758 18.879 16.819 1.00 97.31 99 GLY A O 1
ATOM 776 N N . ALA A 1 100 ? -17.575 19.628 17.900 1.00 96.19 100 ALA A N 1
ATOM 777 C CA . ALA A 1 100 ? -18.058 20.464 16.804 1.00 96.19 100 ALA A CA 1
ATOM 778 C C . ALA A 1 100 ? -17.015 21.495 16.333 1.00 96.19 100 ALA A C 1
ATOM 780 O O . ALA A 1 100 ? -16.415 22.207 17.137 1.00 96.19 100 ALA A O 1
ATOM 781 N N . GLY A 1 101 ? -16.856 21.610 15.011 1.00 94.69 101 GLY A N 1
ATOM 782 C CA . GLY A 1 101 ? -15.904 22.525 14.372 1.00 94.69 101 GLY A CA 1
ATOM 783 C C . GLY A 1 101 ? -14.505 21.942 14.151 1.00 94.69 101 GLY A C 1
ATOM 784 O O . GLY A 1 101 ? -13.659 22.635 13.588 1.00 94.69 101 GLY A O 1
ATOM 785 N N . ALA A 1 102 ? -14.257 20.697 14.566 1.00 97.50 102 ALA A N 1
ATOM 786 C CA . ALA A 1 102 ? -13.046 19.970 14.208 1.00 97.50 102 ALA A CA 1
ATOM 787 C C . ALA A 1 102 ? -13.073 19.489 12.748 1.00 97.50 102 ALA A C 1
ATOM 789 O O . ALA A 1 102 ? -14.130 19.281 12.159 1.00 97.50 102 ALA A O 1
ATOM 790 N N . ASP A 1 103 ? -11.880 19.304 12.189 1.00 97.19 103 ASP A N 1
ATOM 791 C CA . ASP A 1 103 ? -11.636 18.792 10.842 1.00 97.19 103 ASP A CA 1
ATOM 792 C C . ASP A 1 103 ? -10.486 17.769 10.860 1.00 97.19 103 ASP A C 1
ATOM 794 O O . ASP A 1 103 ? -9.761 17.625 11.857 1.00 97.19 103 ASP A O 1
ATOM 798 N N . ALA A 1 104 ? -10.272 17.074 9.743 1.00 95.81 104 ALA A N 1
ATOM 799 C CA . ALA A 1 104 ? -9.204 16.088 9.579 1.00 95.81 104 ALA A CA 1
ATOM 800 C C . ALA A 1 104 ? -7.817 1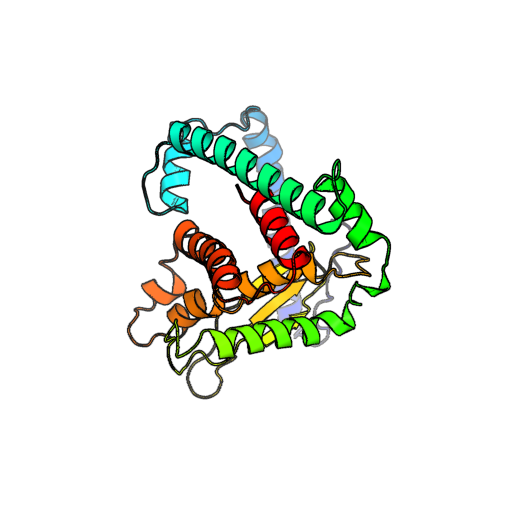6.644 9.958 1.00 95.81 104 ALA A C 1
ATOM 802 O O . ALA A 1 104 ? -6.969 15.943 10.516 1.00 95.81 104 ALA A O 1
ATOM 803 N N . GLY A 1 105 ? -7.571 17.928 9.675 1.00 96.75 105 GLY A N 1
ATOM 804 C CA . GLY A 1 105 ? -6.324 18.602 10.030 1.00 96.75 105 GLY A CA 1
ATOM 805 C C . GLY A 1 105 ? -6.147 18.764 11.541 1.00 96.75 105 GLY A C 1
ATOM 806 O O . GLY A 1 105 ? -5.043 18.576 12.059 1.00 96.75 105 GLY A O 1
ATOM 807 N N . SER A 1 106 ? -7.222 19.098 12.249 1.00 97.50 106 SER A N 1
ATOM 808 C CA . SER A 1 106 ? -7.271 19.235 13.704 1.00 97.50 106 SER A CA 1
ATOM 809 C C . SER A 1 106 ? -7.066 17.895 14.393 1.00 97.50 106 SER A C 1
ATOM 811 O O . SER A 1 106 ? -6.237 17.827 15.301 1.00 97.50 106 SER A O 1
ATOM 813 N N . LEU A 1 107 ? -7.704 16.825 13.904 1.00 96.81 107 LEU A N 1
ATOM 814 C CA . LEU A 1 107 ? -7.478 15.471 14.415 1.00 96.81 107 LEU A CA 1
ATOM 815 C C . LEU A 1 107 ? -6.033 15.016 14.194 1.00 96.81 107 LEU A C 1
ATOM 817 O O . LEU A 1 107 ? -5.370 14.622 15.147 1.00 96.81 107 LEU A O 1
ATOM 821 N N . ASN A 1 108 ? -5.478 15.174 12.988 1.00 96.31 108 ASN A N 1
ATOM 822 C CA . ASN A 1 108 ? -4.075 14.820 12.743 1.00 96.31 108 ASN A CA 1
ATOM 823 C C . ASN A 1 108 ? -3.100 15.602 13.648 1.00 96.31 108 ASN A C 1
ATOM 825 O O . ASN A 1 108 ? -2.107 15.037 14.105 1.00 96.31 108 ASN A O 1
ATOM 829 N N . ARG A 1 109 ? -3.355 16.891 13.923 1.00 96.88 109 ARG A N 1
ATOM 830 C CA . ARG A 1 109 ? -2.542 17.661 14.884 1.00 96.88 109 ARG A CA 1
ATOM 831 C C . ARG A 1 109 ? -2.697 17.135 16.307 1.00 96.88 109 ARG A C 1
ATOM 833 O O . ARG A 1 109 ? -1.690 17.018 16.996 1.00 96.88 109 ARG A O 1
ATOM 840 N N . HIS A 1 110 ? -3.920 16.821 16.728 1.00 95.88 110 HIS A N 1
ATOM 841 C CA . HIS A 1 110 ? -4.204 16.281 18.055 1.00 95.88 110 HIS A CA 1
ATOM 842 C C . HIS A 1 110 ? -3.482 14.949 18.290 1.00 95.88 110 HIS A C 1
ATOM 844 O O . HIS A 1 110 ? -2.733 14.831 19.255 1.00 95.88 110 HIS A O 1
ATOM 850 N N . LEU A 1 111 ? -3.600 13.999 17.356 1.00 94.94 111 LEU A N 1
ATOM 851 C CA . LEU A 1 111 ? -2.951 12.686 17.452 1.00 94.94 111 LEU A CA 1
ATOM 852 C C . LEU A 1 111 ? -1.424 12.768 17.486 1.00 94.94 111 LEU A C 1
ATOM 854 O O . LEU A 1 111 ? -0.771 11.896 18.046 1.00 94.94 111 LEU A O 1
ATOM 858 N N . ARG A 1 112 ? -0.846 13.822 16.901 1.00 95.94 112 ARG A N 1
ATOM 859 C CA . ARG A 1 112 ? 0.604 14.055 16.883 1.00 95.94 112 ARG A CA 1
ATOM 860 C C . ARG A 1 112 ? 1.112 14.914 18.038 1.00 95.94 112 ARG A C 1
ATOM 862 O O . ARG A 1 112 ? 2.323 15.081 18.159 1.00 95.94 112 ARG A O 1
ATOM 869 N N . ALA A 1 113 ? 0.220 15.493 18.842 1.00 95.62 113 ALA A N 1
ATOM 870 C CA . ALA A 1 113 ? 0.598 16.396 19.924 1.00 95.62 113 ALA A CA 1
ATOM 871 C C . ALA A 1 113 ? 1.280 15.656 21.082 1.00 95.62 113 ALA A C 1
ATOM 873 O O . ALA A 1 113 ? 2.168 16.219 21.720 1.00 95.62 113 ALA A O 1
ATOM 874 N N . ASP A 1 114 ? 0.889 14.401 21.320 1.00 92.00 114 ASP A N 1
ATOM 875 C CA . ASP A 1 114 ? 1.489 13.539 22.332 1.00 92.00 114 ASP A CA 1
ATOM 876 C C . ASP A 1 114 ? 2.339 12.435 21.672 1.00 92.00 114 ASP A C 1
ATOM 878 O O . ASP A 1 114 ? 1.792 11.450 21.165 1.00 92.00 114 ASP A O 1
ATOM 882 N N . PRO A 1 115 ? 3.679 12.572 21.661 1.00 92.38 115 PRO A N 1
ATOM 883 C CA . PRO A 1 115 ? 4.568 11.582 21.063 1.00 92.38 115 PRO A CA 1
ATOM 884 C C . PRO A 1 115 ? 4.598 10.251 21.826 1.00 92.38 115 PRO A C 1
ATOM 886 O O . PRO A 1 115 ? 5.161 9.294 21.305 1.00 92.38 115 PRO A O 1
ATOM 889 N N . THR A 1 116 ? 4.006 10.151 23.023 1.00 91.19 116 THR A N 1
ATOM 890 C CA . THR A 1 116 ? 3.933 8.878 23.760 1.00 91.19 116 THR A CA 1
ATOM 891 C C . THR A 1 116 ? 2.998 7.857 23.106 1.00 91.19 116 THR A C 1
ATOM 893 O O . THR A 1 116 ? 3.131 6.665 23.369 1.00 91.19 116 THR A O 1
ATOM 896 N N . HIS A 1 117 ? 2.116 8.296 22.199 1.00 90.62 117 HIS A N 1
ATOM 897 C CA . HIS A 1 117 ? 1.292 7.416 21.362 1.00 90.62 117 HIS A CA 1
ATOM 898 C C . HIS A 1 117 ? 2.012 6.907 20.102 1.00 90.62 117 HIS A C 1
ATOM 900 O O . HIS A 1 117 ? 1.453 6.101 19.356 1.00 90.62 117 HIS A O 1
ATOM 906 N N . ALA A 1 118 ? 3.228 7.385 19.825 1.00 96.19 118 ALA A N 1
ATOM 907 C CA . ALA A 1 118 ? 4.050 6.875 18.737 1.00 96.19 118 ALA A CA 1
ATOM 908 C C . ALA A 1 118 ? 4.941 5.722 19.213 1.00 96.19 118 ALA A C 1
ATOM 910 O O . ALA A 1 118 ? 5.377 5.665 20.362 1.00 96.19 118 ALA A O 1
ATOM 911 N N . LEU A 1 119 ? 5.260 4.824 18.289 1.00 96.31 119 LEU A N 1
ATOM 912 C CA . LEU A 1 119 ? 6.255 3.780 18.468 1.00 96.31 119 LEU A CA 1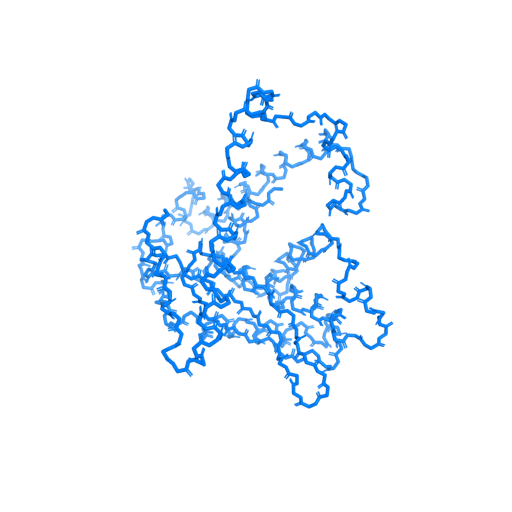
ATOM 913 C C . LEU A 1 119 ? 7.640 4.314 18.130 1.00 96.31 119 LEU A C 1
ATOM 915 O O . LEU A 1 119 ? 7.816 5.102 17.190 1.00 96.31 119 LEU A O 1
ATOM 919 N N . ARG A 1 120 ? 8.639 3.803 18.845 1.00 95.25 120 ARG A N 1
ATOM 920 C CA . ARG A 1 120 ? 10.023 3.899 18.395 1.00 95.25 120 ARG A CA 1
ATOM 921 C C . ARG A 1 120 ? 10.252 2.876 17.272 1.00 95.25 120 ARG A C 1
ATOM 923 O O . ARG A 1 120 ? 9.599 1.830 17.271 1.00 95.25 120 ARG A O 1
ATOM 930 N N . PRO A 1 121 ? 11.158 3.135 16.314 1.00 92.62 121 PRO A N 1
ATOM 931 C CA . PRO A 1 121 ? 11.406 2.229 15.193 1.00 92.62 121 PRO A CA 1
ATOM 932 C C . PRO A 1 121 ? 11.699 0.778 15.602 1.00 92.62 121 PRO A C 1
ATOM 934 O O . PRO A 1 121 ? 11.247 -0.152 14.941 1.00 92.62 121 PRO A O 1
ATOM 937 N N . GLU A 1 122 ? 12.414 0.574 16.704 1.00 92.25 122 GLU A N 1
ATOM 938 C CA . GLU A 1 122 ? 12.730 -0.742 17.266 1.00 92.25 122 GLU A CA 1
ATOM 939 C C . GLU A 1 122 ? 11.495 -1.532 17.724 1.00 92.25 122 GLU A C 1
ATOM 941 O O . GLU A 1 122 ? 11.485 -2.758 17.614 1.00 92.25 122 GLU A O 1
ATOM 946 N N . ASP A 1 123 ? 10.439 -0.844 18.158 1.00 95.94 123 ASP A N 1
ATOM 947 C CA . ASP A 1 123 ? 9.207 -1.461 18.658 1.00 95.94 123 ASP A CA 1
ATOM 948 C C . ASP A 1 123 ? 8.230 -1.802 17.520 1.00 95.94 123 ASP A C 1
ATOM 950 O O . ASP A 1 123 ? 7.307 -2.598 17.703 1.00 95.94 123 ASP A O 1
ATOM 954 N N . TYR A 1 124 ? 8.448 -1.241 16.321 1.00 96.12 124 TYR A N 1
ATOM 955 C CA . TYR A 1 124 ? 7.554 -1.409 15.173 1.00 96.12 124 TYR A CA 1
ATOM 956 C C . TYR A 1 124 ? 7.332 -2.878 14.811 1.00 96.12 124 TYR A C 1
ATOM 958 O O . TYR A 1 124 ? 6.197 -3.288 14.594 1.00 96.12 124 TYR A O 1
ATOM 966 N N . THR A 1 125 ? 8.406 -3.671 14.726 1.00 97.06 125 THR A N 1
ATOM 967 C CA . THR A 1 125 ? 8.298 -5.066 14.258 1.00 97.06 125 THR A CA 1
ATOM 968 C C . THR A 1 125 ? 7.433 -5.922 15.169 1.00 97.06 125 THR A C 1
ATOM 970 O O . THR A 1 125 ? 6.643 -6.713 14.666 1.00 97.06 125 THR A O 1
ATOM 973 N N . THR A 1 126 ? 7.539 -5.727 16.484 1.00 98.19 126 THR A N 1
ATOM 974 C CA . THR A 1 126 ? 6.716 -6.427 17.473 1.00 98.19 126 THR A CA 1
ATOM 975 C C . THR A 1 126 ? 5.253 -6.043 17.307 1.00 98.19 126 THR A C 1
ATOM 977 O O . THR A 1 126 ? 4.418 -6.913 17.081 1.00 98.19 126 THR A O 1
ATOM 980 N N . TRP A 1 127 ? 4.955 -4.740 17.317 1.00 98.12 127 TRP A N 1
ATOM 981 C CA . TRP A 1 127 ? 3.588 -4.243 17.163 1.00 98.12 127 TRP A CA 1
ATOM 982 C C . TRP A 1 127 ? 2.950 -4.693 15.841 1.00 98.12 127 TRP A C 1
ATOM 984 O O . TRP A 1 127 ? 1.834 -5.199 15.819 1.00 98.12 127 TRP A O 1
ATOM 994 N N . ALA A 1 128 ? 3.661 -4.554 14.722 1.00 98.12 128 ALA A N 1
ATOM 995 C CA . ALA A 1 128 ? 3.128 -4.917 13.415 1.00 98.12 128 ALA A CA 1
ATOM 996 C C . ALA A 1 128 ? 2.949 -6.437 13.263 1.00 98.12 128 ALA A C 1
ATOM 998 O O . ALA A 1 128 ? 2.015 -6.876 12.592 1.00 98.12 128 ALA A O 1
ATOM 999 N N . GLN A 1 129 ? 3.806 -7.247 13.897 1.00 98.50 129 GLN A N 1
ATOM 1000 C CA . GLN A 1 129 ? 3.624 -8.697 13.949 1.00 98.50 129 GLN A CA 1
ATOM 1001 C C . GLN A 1 129 ? 2.365 -9.067 14.742 1.00 98.50 129 GLN A C 1
ATOM 1003 O O . GLN A 1 129 ? 1.592 -9.895 14.273 1.00 98.50 129 GLN A O 1
ATOM 1008 N N . GLU A 1 130 ? 2.113 -8.413 15.880 1.00 98.44 130 GLU A N 1
ATOM 1009 C CA . GLU A 1 130 ? 0.887 -8.614 16.666 1.00 98.44 130 GLU A CA 1
ATOM 1010 C C . GLU A 1 130 ? -0.370 -8.275 15.854 1.00 98.44 130 GLU A C 1
ATOM 1012 O O . GLU A 1 130 ? -1.321 -9.053 15.860 1.00 98.44 130 GLU A O 1
ATOM 1017 N N . VAL A 1 131 ? -0.358 -7.175 15.090 1.00 98.31 131 VAL A N 1
ATOM 1018 C CA . VAL A 1 131 ? -1.461 -6.814 14.177 1.00 98.31 131 VAL A CA 1
ATOM 1019 C C . VAL A 1 131 ? -1.689 -7.899 13.121 1.00 98.31 131 VAL A C 1
ATOM 1021 O O . VAL A 1 131 ? -2.829 -8.296 12.876 1.00 98.31 131 VAL A O 1
ATOM 1024 N N . ALA A 1 132 ? -0.620 -8.393 12.491 1.00 98.31 132 ALA A N 1
ATOM 1025 C CA . ALA A 1 132 ? -0.723 -9.435 11.473 1.00 98.31 132 ALA A CA 1
ATOM 1026 C C . ALA A 1 132 ? -1.228 -10.768 12.056 1.00 98.31 132 ALA A C 1
ATOM 1028 O O . ALA A 1 132 ? -2.003 -11.474 11.407 1.00 98.31 132 ALA A O 1
ATOM 1029 N N . ASP A 1 133 ? -0.816 -11.105 13.280 1.00 98.38 133 ASP A N 1
ATOM 1030 C CA . ASP A 1 133 ? -1.234 -12.321 13.971 1.00 98.38 133 ASP A CA 1
ATOM 1031 C C . ASP A 1 133 ? -2.688 -12.258 14.451 1.00 98.38 133 ASP A C 1
ATOM 1033 O O . ASP A 1 133 ? -3.420 -13.232 14.258 1.00 98.38 133 ASP A O 1
ATOM 1037 N N . GLU A 1 134 ? -3.122 -11.113 14.988 1.00 98.12 134 GLU A N 1
ATOM 1038 C CA . GLU A 1 134 ? -4.523 -10.820 15.323 1.00 98.12 134 GLU A CA 1
ATOM 1039 C C . GLU A 1 134 ? -5.415 -10.978 14.085 1.00 98.12 134 GLU A C 1
ATOM 1041 O O . GLU A 1 134 ? -6.437 -11.670 14.118 1.00 98.12 134 GLU A O 1
ATOM 1046 N N . ALA A 1 135 ? -5.003 -10.377 12.966 1.00 98.19 135 ALA A N 1
ATOM 1047 C CA . ALA A 1 135 ? -5.737 -10.454 11.712 1.00 98.19 135 ALA A CA 1
ATOM 1048 C C . ALA A 1 135 ? -5.793 -11.884 11.162 1.00 98.19 135 ALA A C 1
ATOM 1050 O O . ALA A 1 135 ? -6.846 -12.322 10.695 1.00 98.19 135 ALA A O 1
ATOM 1051 N N . TRP A 1 136 ? -4.695 -12.642 11.252 1.00 97.75 136 TRP A N 1
ATOM 1052 C CA . TRP A 1 136 ? -4.682 -14.055 10.879 1.00 97.75 136 TRP A CA 1
ATOM 1053 C C . TRP A 1 136 ? -5.731 -14.850 11.663 1.00 97.75 136 TRP A C 1
ATOM 1055 O O . TRP A 1 136 ? -6.534 -15.555 11.054 1.00 97.75 136 TRP A O 1
ATOM 1065 N N . ASP A 1 137 ? -5.762 -14.705 12.989 1.00 97.62 137 ASP A N 1
ATOM 1066 C CA . ASP A 1 137 ? -6.698 -15.430 13.859 1.00 97.62 137 ASP A CA 1
ATOM 1067 C C . ASP A 1 137 ? -8.163 -15.033 13.636 1.00 97.62 137 ASP A C 1
ATOM 1069 O O . ASP A 1 137 ? -9.070 -15.863 13.754 1.00 97.62 137 ASP A O 1
ATOM 1073 N N . ALA A 1 138 ? -8.417 -13.772 13.289 1.00 97.12 138 ALA A N 1
ATOM 1074 C CA . ALA A 1 138 ? -9.761 -13.289 12.999 1.00 97.12 138 ALA A CA 1
ATOM 1075 C C . ALA A 1 138 ? -10.288 -13.760 11.632 1.00 97.12 138 ALA A C 1
ATOM 1077 O O . ALA A 1 138 ? -11.491 -14.001 11.491 1.00 97.12 138 ALA A O 1
ATOM 1078 N N . VAL A 1 139 ? -9.406 -13.877 10.634 1.00 97.12 139 VAL A N 1
ATOM 1079 C CA . VAL A 1 139 ? -9.775 -14.036 9.219 1.00 97.12 139 VAL A CA 1
ATOM 1080 C C . VAL A 1 139 ? -9.657 -15.479 8.732 1.00 97.12 139 VAL A C 1
ATOM 1082 O O . VAL A 1 139 ? -10.576 -15.991 8.081 1.00 97.12 139 VAL A O 1
ATOM 1085 N N . VAL A 1 140 ? -8.523 -16.130 8.991 1.00 96.00 140 VAL A N 1
ATOM 1086 C CA . VAL A 1 140 ? -8.179 -17.413 8.366 1.00 96.00 140 VAL A CA 1
ATOM 1087 C C . VAL A 1 140 ? -9.013 -18.546 8.968 1.00 96.00 140 VAL A C 1
ATOM 1089 O O . VAL A 1 140 ? -9.131 -18.674 10.183 1.00 96.00 140 VAL A O 1
ATOM 1092 N N . GLY A 1 141 ? -9.628 -19.366 8.112 1.00 93.69 141 GLY A N 1
ATOM 1093 C CA . GLY A 1 141 ? -10.542 -20.447 8.504 1.00 93.69 141 GLY A CA 1
ATOM 1094 C C . GLY A 1 141 ? -11.957 -19.985 8.874 1.00 93.69 141 GLY A C 1
ATOM 1095 O O . GLY A 1 141 ? -12.808 -20.812 9.201 1.00 93.69 141 GLY A O 1
ATOM 1096 N N . ARG A 1 142 ? -12.224 -18.671 8.844 1.00 95.44 142 ARG A N 1
ATOM 1097 C CA . ARG A 1 142 ? -13.553 -18.081 9.092 1.00 95.44 142 ARG A CA 1
ATOM 1098 C C . ARG A 1 142 ? -14.100 -17.357 7.869 1.00 95.44 142 ARG A C 1
ATOM 1100 O O . ARG A 1 142 ? -15.270 -17.523 7.539 1.00 95.44 142 ARG A O 1
ATOM 1107 N N . PHE A 1 143 ? -13.254 -16.554 7.230 1.00 95.00 143 PHE A N 1
ATOM 1108 C CA . PHE A 1 143 ? -13.598 -15.741 6.064 1.00 95.00 143 PHE A CA 1
ATOM 1109 C C . PHE A 1 143 ? -12.764 -16.114 4.838 1.00 95.00 143 PHE A C 1
ATOM 1111 O O . PHE A 1 143 ? -13.278 -16.052 3.724 1.00 95.00 143 PHE A O 1
ATOM 1118 N N . LEU A 1 144 ? -11.500 -16.510 5.035 1.00 95.00 144 LEU A N 1
ATOM 1119 C CA . LEU A 1 144 ? -10.582 -16.899 3.964 1.00 95.00 144 LEU A CA 1
ATOM 1120 C C . LEU A 1 144 ? -9.897 -18.233 4.279 1.00 95.00 144 LEU A C 1
ATOM 1122 O O . LEU A 1 144 ? -9.441 -18.446 5.401 1.00 95.00 144 LEU A O 1
ATOM 1126 N N . ASP A 1 145 ? -9.746 -19.072 3.253 1.00 93.38 145 ASP A N 1
ATOM 1127 C CA . ASP A 1 145 ? -9.108 -20.392 3.336 1.00 93.38 145 ASP A CA 1
ATOM 1128 C C . ASP A 1 145 ? -7.871 -20.454 2.413 1.00 93.38 145 ASP A C 1
ATOM 1130 O O . ASP A 1 145 ? -7.941 -20.995 1.300 1.00 93.38 145 ASP A O 1
ATOM 1134 N N . PRO A 1 146 ? -6.733 -19.846 2.809 1.00 91.19 146 PRO A N 1
ATOM 1135 C CA . PRO A 1 146 ? -5.505 -19.910 2.027 1.00 91.19 146 PRO A CA 1
ATOM 1136 C C . PRO A 1 146 ? -4.921 -21.338 2.008 1.00 91.19 146 PRO A C 1
ATOM 1138 O O . PRO A 1 146 ? -5.203 -22.138 2.900 1.00 91.19 146 PRO A O 1
ATOM 1141 N N . PRO A 1 147 ? -4.063 -21.680 1.027 1.00 88.94 147 PRO A N 1
ATOM 1142 C CA . PRO A 1 147 ? -3.402 -22.983 0.984 1.00 88.94 147 PRO A CA 1
ATOM 1143 C C . PRO A 1 147 ? -2.559 -23.262 2.240 1.00 88.94 147 PRO A C 1
ATOM 1145 O O . PRO A 1 147 ? -1.811 -22.389 2.677 1.00 88.94 147 PRO A O 1
ATOM 1148 N N . ASP A 1 148 ? -2.564 -24.508 2.732 1.00 80.56 148 ASP A N 1
ATOM 1149 C CA . ASP A 1 148 ? -1.820 -24.941 3.936 1.00 80.56 148 ASP A CA 1
ATOM 1150 C C . ASP A 1 148 ? -0.330 -24.549 3.931 1.00 80.56 148 ASP A C 1
ATOM 1152 O O . ASP A 1 148 ? 0.285 -24.336 4.974 1.00 80.56 148 ASP A O 1
ATOM 1156 N N . GLY A 1 149 ? 0.272 -24.452 2.742 1.00 81.69 149 GLY A N 1
ATOM 1157 C CA . GLY A 1 149 ? 1.678 -24.096 2.562 1.00 81.69 149 GLY A CA 1
ATOM 1158 C C . GLY A 1 149 ? 2.009 -22.609 2.725 1.00 81.69 149 GLY A C 1
ATOM 1159 O O . GLY A 1 149 ? 3.186 -22.270 2.595 1.00 81.69 149 GLY A O 1
ATOM 1160 N N . LEU A 1 150 ? 1.019 -21.737 2.950 1.00 90.56 150 LEU A N 1
ATOM 1161 C CA . LEU A 1 150 ? 1.228 -20.298 3.127 1.00 90.56 150 LEU A CA 1
ATOM 1162 C C . LEU A 1 150 ? 1.850 -19.975 4.492 1.00 90.56 150 LEU A C 1
ATOM 1164 O O . LEU A 1 150 ? 2.863 -19.276 4.546 1.00 90.56 150 LEU A O 1
ATOM 1168 N N . GLY A 1 151 ? 1.280 -20.531 5.569 1.00 91.44 151 GLY A N 1
ATOM 1169 C CA . GLY A 1 151 ? 1.648 -20.192 6.950 1.00 91.44 151 GLY A CA 1
ATOM 1170 C C . GLY A 1 151 ? 1.411 -18.715 7.288 1.00 91.44 151 GLY A C 1
ATOM 1171 O O . GLY A 1 151 ? 0.927 -17.966 6.454 1.00 91.44 151 GLY A O 1
ATOM 1172 N N . ARG A 1 152 ? 1.754 -18.296 8.512 1.00 95.06 152 ARG A N 1
ATOM 1173 C CA . ARG A 1 152 ? 1.649 -16.889 8.941 1.00 95.06 152 ARG A CA 1
ATOM 1174 C C . ARG A 1 152 ? 2.721 -16.008 8.285 1.00 95.06 152 ARG A C 1
ATOM 1176 O O . ARG A 1 152 ? 3.835 -16.498 8.057 1.00 95.06 152 ARG A O 1
ATOM 1183 N N . PRO A 1 153 ? 2.439 -14.714 8.049 1.00 96.00 153 PRO A N 1
ATOM 1184 C CA . PRO A 1 153 ? 3.443 -13.781 7.568 1.00 96.00 153 PRO A CA 1
ATOM 1185 C C . PRO A 1 153 ? 4.395 -13.384 8.697 1.00 96.00 153 PRO A C 1
ATOM 1187 O O . PRO A 1 153 ? 4.037 -13.396 9.876 1.00 96.00 153 PRO A O 1
ATOM 1190 N N . TRP A 1 154 ? 5.607 -12.988 8.323 1.00 96.62 154 TRP A N 1
ATOM 1191 C CA . TRP A 1 154 ? 6.570 -12.369 9.230 1.00 96.62 154 TRP A CA 1
ATOM 1192 C C . TRP A 1 154 ? 6.736 -10.894 8.914 1.00 96.62 154 TRP A C 1
ATOM 1194 O O . TRP A 1 154 ? 6.938 -10.541 7.755 1.00 96.62 154 TRP A O 1
ATOM 1204 N N . VAL A 1 155 ? 6.753 -10.042 9.932 1.00 97.31 155 VAL A N 1
ATOM 1205 C CA . VAL A 1 155 ? 7.063 -8.621 9.766 1.00 97.31 155 VAL A CA 1
ATOM 1206 C C . VAL A 1 155 ? 8.543 -8.362 10.030 1.00 97.31 155 VAL A C 1
ATOM 1208 O O . VAL A 1 155 ? 9.133 -8.887 10.976 1.00 97.31 155 VAL A O 1
ATOM 1211 N N . ARG A 1 156 ? 9.181 -7.563 9.171 1.00 95.75 156 ARG A N 1
ATOM 1212 C CA . ARG A 1 156 ? 10.597 -7.191 9.290 1.00 95.75 156 ARG A CA 1
ATOM 1213 C C . ARG A 1 156 ? 10.808 -5.698 9.057 1.00 95.75 156 ARG A C 1
ATOM 1215 O O . ARG A 1 156 ? 9.952 -5.015 8.500 1.00 95.75 156 ARG A O 1
ATOM 1222 N N . LEU A 1 157 ? 11.996 -5.224 9.435 1.00 93.75 157 LEU A N 1
ATOM 1223 C CA . LEU A 1 157 ? 12.541 -3.941 8.990 1.00 93.75 157 LEU A CA 1
ATOM 1224 C C . LEU A 1 157 ? 13.627 -4.158 7.942 1.00 93.75 157 LEU A C 1
ATOM 1226 O O . LEU A 1 157 ? 14.454 -5.066 8.066 1.00 93.75 157 LEU A O 1
ATOM 1230 N N . GLY A 1 158 ? 13.584 -3.340 6.899 1.00 88.44 158 GLY A N 1
ATOM 1231 C CA . GLY A 1 158 ? 14.488 -3.408 5.758 1.00 88.44 158 GLY A CA 1
ATOM 1232 C C . GLY A 1 158 ? 15.628 -2.423 5.862 1.00 88.44 158 GLY A C 1
ATOM 1233 O O . GLY A 1 158 ? 15.849 -1.777 6.887 1.00 88.44 158 GLY A O 1
ATOM 1234 N N . GLU A 1 159 ? 16.350 -2.284 4.755 1.00 88.19 159 GLU A N 1
ATOM 1235 C CA . GLU A 1 159 ? 17.261 -1.156 4.601 1.00 88.19 159 GLU A CA 1
ATOM 1236 C C . GLU A 1 159 ? 16.471 0.163 4.630 1.00 88.19 159 GLU A C 1
ATOM 1238 O O . GLU A 1 159 ? 15.294 0.212 4.248 1.00 88.19 159 GLU A O 1
ATOM 1243 N N . LEU A 1 160 ? 17.132 1.232 5.089 1.00 85.88 160 LEU A N 1
ATOM 1244 C CA . LEU A 1 160 ? 16.561 2.577 5.057 1.00 85.88 160 LEU A CA 1
ATOM 1245 C C . LEU A 1 160 ? 16.139 2.926 3.626 1.00 85.88 160 LEU A C 1
ATOM 1247 O O . LEU A 1 160 ? 16.883 2.682 2.672 1.00 85.88 160 LEU A O 1
ATOM 1251 N N . GLY A 1 161 ? 14.956 3.514 3.495 1.00 84.75 161 GLY A N 1
ATOM 1252 C CA . GLY A 1 161 ? 14.305 3.751 2.215 1.00 84.75 161 GLY A CA 1
ATOM 1253 C C . GLY A 1 161 ? 13.388 4.965 2.249 1.00 84.75 161 GLY A C 1
ATOM 1254 O O . GLY A 1 161 ? 13.683 5.972 2.886 1.00 84.75 161 GLY A O 1
ATOM 1255 N N . ASP A 1 162 ? 12.289 4.879 1.517 1.00 78.75 162 ASP A N 1
ATOM 1256 C CA . ASP A 1 162 ? 11.302 5.942 1.324 1.00 78.75 162 ASP A CA 1
ATOM 1257 C C . ASP A 1 162 ? 10.114 5.872 2.299 1.00 78.75 162 ASP A C 1
ATOM 1259 O O . ASP A 1 162 ? 9.149 6.615 2.129 1.00 78.75 162 ASP A O 1
ATOM 1263 N N . GLY A 1 163 ? 10.178 5.026 3.332 1.00 78.88 163 GLY A N 1
ATOM 1264 C CA . GLY A 1 163 ? 9.054 4.831 4.249 1.00 78.88 163 GLY A CA 1
ATOM 1265 C C . GLY A 1 163 ? 8.037 3.790 3.768 1.00 78.88 163 GLY A C 1
ATOM 1266 O O . GLY A 1 163 ? 6.963 3.699 4.359 1.00 78.88 163 GLY A O 1
ATOM 1267 N N . ALA A 1 164 ? 8.309 3.054 2.682 1.00 85.75 164 ALA A N 1
ATOM 1268 C CA . ALA A 1 164 ? 7.363 2.089 2.133 1.00 85.75 164 ALA A CA 1
ATOM 1269 C C . ALA A 1 164 ? 7.239 0.815 2.982 1.00 85.75 164 ALA A C 1
ATOM 1271 O O . ALA A 1 164 ? 8.192 0.365 3.629 1.00 85.75 164 ALA A O 1
ATOM 1272 N N . VAL A 1 165 ? 6.049 0.216 2.917 1.00 90.62 165 VAL A N 1
ATOM 1273 C CA . VAL A 1 165 ? 5.803 -1.163 3.337 1.00 90.62 165 VAL A CA 1
ATOM 1274 C C . VAL A 1 165 ? 5.444 -1.963 2.087 1.00 90.62 165 VAL A C 1
ATOM 1276 O O . VAL A 1 165 ? 4.712 -1.449 1.246 1.00 90.62 165 VAL A O 1
ATOM 1279 N N . HIS A 1 166 ? 5.967 -3.179 1.947 1.00 93.81 166 HIS A N 1
ATOM 1280 C CA . HIS A 1 166 ? 5.634 -4.086 0.848 1.00 93.81 166 HIS A CA 1
ATOM 1281 C C . HIS A 1 166 ? 5.626 -5.545 1.299 1.00 93.81 166 HIS A C 1
ATOM 1283 O O . HIS A 1 166 ? 6.286 -5.920 2.270 1.00 93.81 166 HIS A O 1
ATOM 1289 N N . TYR A 1 167 ? 4.923 -6.387 0.555 1.00 95.81 167 TYR A N 1
ATOM 1290 C CA . TYR A 1 167 ? 4.871 -7.823 0.768 1.00 95.81 167 TYR A CA 1
ATOM 1291 C C . TYR A 1 167 ? 5.828 -8.582 -0.162 1.00 95.81 167 TYR A C 1
ATOM 1293 O O . TYR A 1 167 ? 5.932 -8.305 -1.356 1.00 95.81 167 TYR A O 1
ATOM 1301 N N . GLU A 1 168 ? 6.517 -9.583 0.383 1.00 94.38 168 GLU A N 1
ATOM 1302 C CA . GLU A 1 168 ? 7.322 -10.551 -0.360 1.00 94.38 168 GLU A CA 1
ATOM 1303 C C . GLU A 1 168 ? 6.692 -11.943 -0.251 1.00 94.38 168 GLU A C 1
ATOM 1305 O O . GLU A 1 168 ? 6.517 -12.482 0.851 1.00 94.38 168 GLU A O 1
ATOM 1310 N N . GLU A 1 169 ? 6.373 -12.555 -1.397 1.00 90.94 169 GLU A N 1
ATOM 1311 C CA . GLU A 1 169 ? 5.769 -13.886 -1.412 1.00 90.94 169 GLU A CA 1
ATOM 1312 C C . GLU A 1 169 ? 6.699 -14.985 -0.854 1.00 90.94 169 GLU A C 1
ATOM 1314 O O . GLU A 1 169 ? 7.930 -14.858 -0.895 1.00 90.94 169 GLU A O 1
ATOM 1319 N N . PRO A 1 170 ? 6.143 -16.113 -0.362 1.00 88.94 170 PRO A N 1
ATOM 1320 C CA . PRO A 1 170 ? 6.939 -17.220 0.151 1.00 88.94 170 PRO A CA 1
ATOM 1321 C C . PRO A 1 170 ? 7.862 -17.773 -0.940 1.00 88.94 170 PRO A C 1
ATOM 1323 O O . PRO A 1 170 ? 7.437 -18.035 -2.069 1.00 88.94 170 PRO A O 1
ATOM 1326 N N . ARG A 1 171 ? 9.133 -18.007 -0.598 1.00 80.44 171 ARG A N 1
ATOM 1327 C CA . ARG A 1 171 ? 10.148 -18.541 -1.525 1.00 80.44 171 ARG A CA 1
ATOM 1328 C C . ARG A 1 171 ? 10.656 -19.909 -1.083 1.00 80.44 171 ARG A C 1
AT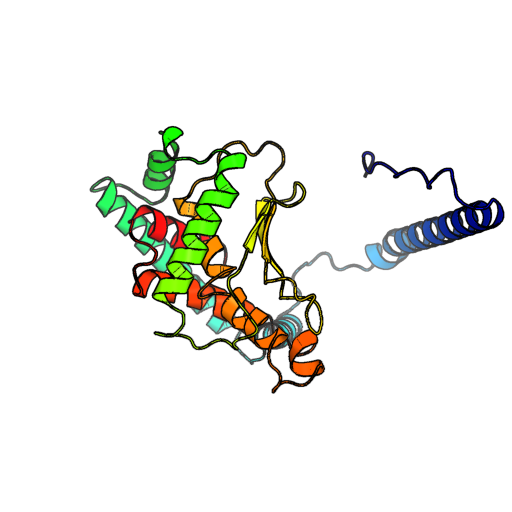OM 1330 O O . ARG A 1 171 ? 10.725 -20.206 0.107 1.00 80.44 171 ARG A O 1
ATOM 1337 N N . GLY A 1 172 ? 11.081 -20.711 -2.058 1.00 65.88 172 GLY A N 1
ATOM 1338 C CA . GLY A 1 172 ? 11.674 -22.036 -1.850 1.00 65.88 172 GLY A CA 1
ATOM 1339 C C . GLY A 1 172 ? 10.762 -23.194 -2.265 1.00 65.88 172 GLY A C 1
ATOM 1340 O O . GLY A 1 172 ? 9.561 -23.034 -2.474 1.00 65.88 172 GLY A O 1
ATOM 1341 N N . THR A 1 173 ? 11.351 -24.385 -2.397 1.00 54.97 173 THR A N 1
ATOM 1342 C CA . THR A 1 173 ? 10.634 -25.644 -2.668 1.00 54.97 173 THR A CA 1
ATOM 1343 C C . THR A 1 173 ? 10.982 -26.666 -1.586 1.00 54.97 173 THR A C 1
ATOM 1345 O O . THR A 1 173 ? 12.095 -26.658 -1.069 1.00 54.97 173 THR A O 1
ATOM 1348 N N . GLY A 1 174 ? 10.043 -27.539 -1.212 1.00 52.88 174 GLY A N 1
ATOM 1349 C CA . GLY A 1 174 ? 10.292 -28.558 -0.182 1.00 52.88 174 GLY A CA 1
ATOM 1350 C C . GLY A 1 174 ? 10.372 -27.998 1.248 1.00 52.88 174 GLY A C 1
ATOM 1351 O O . GLY A 1 174 ? 9.577 -27.133 1.608 1.00 52.88 174 GLY A O 1
ATOM 1352 N N . GLY A 1 175 ? 11.288 -28.535 2.064 1.00 51.84 175 GLY A N 1
ATOM 1353 C CA . GLY A 1 175 ? 11.438 -28.230 3.499 1.00 51.84 175 GLY A CA 1
ATOM 1354 C C . GLY A 1 175 ? 12.167 -26.921 3.839 1.00 51.84 175 GLY A C 1
ATOM 1355 O O . GLY A 1 175 ? 12.281 -26.589 5.011 1.00 51.84 175 GLY A O 1
ATOM 1356 N N . GLU A 1 176 ? 12.632 -26.165 2.840 1.00 60.66 176 GLU A N 1
ATOM 1357 C CA . GLU A 1 176 ? 13.333 -24.877 3.002 1.00 60.66 176 GLU A CA 1
ATOM 1358 C C . 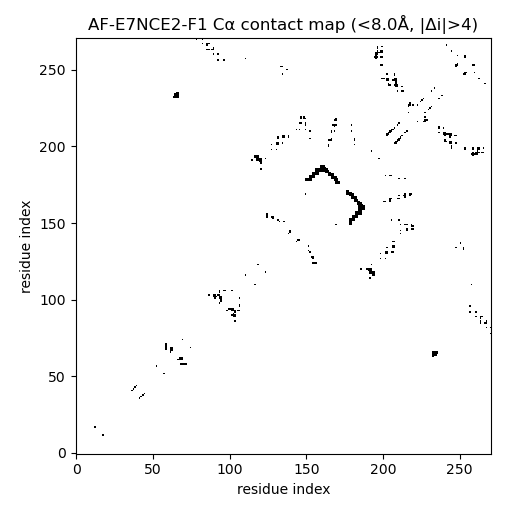GLU A 1 176 ? 12.436 -23.671 2.648 1.00 60.66 176 GLU A C 1
ATOM 1360 O O . GLU A 1 176 ? 12.913 -22.641 2.163 1.00 60.66 176 GLU A O 1
ATOM 1365 N N . ARG A 1 177 ? 11.112 -23.794 2.825 1.00 70.62 177 ARG A N 1
ATOM 1366 C CA . ARG A 1 177 ? 10.183 -22.689 2.544 1.00 70.62 177 ARG A CA 1
ATOM 1367 C C . ARG A 1 177 ? 10.384 -21.556 3.536 1.00 70.62 177 ARG A C 1
ATOM 1369 O O . ARG A 1 177 ? 10.267 -21.742 4.745 1.00 70.62 177 ARG A O 1
ATOM 1376 N N . ARG A 1 178 ? 10.631 -20.365 3.000 1.00 82.12 178 ARG A N 1
ATOM 1377 C CA . ARG A 1 178 ? 10.558 -19.120 3.759 1.00 82.12 178 ARG A CA 1
ATOM 1378 C C . ARG A 1 178 ? 9.108 -18.636 3.766 1.00 82.12 178 ARG A C 1
ATOM 1380 O O . ARG A 1 178 ? 8.492 -18.676 2.699 1.00 82.12 178 ARG A O 1
ATOM 1387 N N . PRO A 1 179 ? 8.579 -18.191 4.917 1.00 88.12 179 PRO A N 1
ATOM 1388 C CA . PRO A 1 179 ? 7.241 -17.616 4.982 1.00 88.12 179 PRO A CA 1
ATOM 1389 C C . PRO A 1 179 ? 7.173 -16.317 4.175 1.00 88.12 179 PRO A C 1
ATOM 1391 O O . PRO A 1 179 ? 8.205 -15.745 3.814 1.00 88.12 179 PRO A O 1
ATOM 1394 N N . GLY A 1 180 ? 5.952 -15.859 3.905 1.00 94.25 180 GLY A N 1
ATOM 1395 C CA . GLY A 1 180 ? 5.732 -14.524 3.357 1.00 94.25 180 GLY A CA 1
ATOM 1396 C C . GLY A 1 180 ? 6.239 -13.452 4.318 1.00 94.25 180 GLY A C 1
ATOM 1397 O O . GLY A 1 180 ? 6.131 -13.622 5.534 1.00 94.25 180 GLY A O 1
ATOM 1398 N N . ILE A 1 181 ? 6.792 -12.363 3.790 1.00 96.19 181 ILE A N 1
ATOM 1399 C CA . ILE A 1 181 ? 7.389 -11.304 4.609 1.00 96.19 181 ILE A CA 1
ATOM 1400 C C . ILE A 1 181 ? 6.698 -9.981 4.308 1.00 96.19 181 ILE A C 1
ATOM 1402 O O . ILE A 1 181 ? 6.659 -9.556 3.163 1.00 96.19 181 ILE A O 1
ATOM 1406 N N . VAL A 1 182 ? 6.196 -9.317 5.343 1.00 97.31 182 VAL A N 1
ATOM 1407 C CA . VAL A 1 182 ? 5.833 -7.901 5.286 1.00 97.31 182 VAL A CA 1
ATOM 1408 C C . VAL A 1 182 ? 7.061 -7.101 5.663 1.00 97.31 182 VAL A C 1
ATOM 1410 O O . VAL A 1 182 ? 7.645 -7.269 6.738 1.00 97.31 182 VAL A O 1
ATOM 1413 N N . MET A 1 183 ? 7.477 -6.247 4.749 1.00 95.69 183 MET A N 1
ATOM 1414 C CA . MET A 1 183 ? 8.700 -5.492 4.840 1.00 95.69 183 MET A CA 1
ATOM 1415 C C . MET A 1 183 ? 8.402 -4.014 5.003 1.00 95.69 183 MET A C 1
ATOM 1417 O O . MET A 1 183 ? 7.796 -3.445 4.112 1.00 95.69 183 MET A O 1
ATOM 1421 N N . ARG A 1 184 ? 8.879 -3.381 6.083 1.00 94.50 184 ARG A N 1
ATOM 1422 C CA . ARG A 1 184 ? 8.899 -1.917 6.210 1.00 94.50 184 ARG A CA 1
ATOM 1423 C C . ARG A 1 184 ? 10.306 -1.327 6.126 1.00 94.50 184 ARG A C 1
ATOM 1425 O O . ARG A 1 184 ? 11.187 -1.672 6.916 1.00 94.50 184 ARG A O 1
ATOM 1432 N N . SER A 1 185 ? 10.488 -0.359 5.236 1.00 93.00 185 SER A N 1
ATOM 1433 C CA . SER A 1 185 ? 11.680 0.486 5.156 1.00 93.00 185 SER A CA 1
ATOM 1434 C C . SER A 1 185 ? 11.441 1.803 5.883 1.00 93.00 185 SER A C 1
ATOM 1436 O O . SER A 1 185 ? 10.564 2.562 5.500 1.00 93.00 185 SER A O 1
ATOM 1438 N N . LEU A 1 186 ? 12.240 2.106 6.907 1.00 90.69 186 LEU A N 1
ATOM 1439 C CA . LEU A 1 186 ? 12.202 3.408 7.588 1.00 90.69 186 LEU A CA 1
ATOM 1440 C C . LEU A 1 186 ? 12.823 4.499 6.707 1.00 90.69 186 LEU A C 1
ATOM 1442 O O . LEU A 1 186 ? 13.832 4.253 6.036 1.00 90.69 186 LEU A O 1
ATOM 1446 N N . ALA A 1 187 ? 12.267 5.708 6.743 1.00 89.12 187 ALA A N 1
ATOM 1447 C CA . ALA A 1 187 ? 12.890 6.871 6.120 1.00 89.12 187 ALA A CA 1
ATOM 1448 C C . ALA A 1 187 ? 14.154 7.311 6.883 1.00 89.12 187 ALA A C 1
ATOM 1450 O O . ALA A 1 187 ? 14.309 7.058 8.081 1.00 89.12 187 ALA A O 1
ATOM 1451 N N . ASP A 1 188 ? 15.075 7.995 6.195 1.00 87.06 188 ASP A N 1
ATOM 1452 C CA . ASP A 1 188 ? 16.280 8.530 6.842 1.00 87.06 188 ASP A CA 1
ATOM 1453 C C . ASP A 1 188 ? 15.903 9.524 7.953 1.00 87.06 188 ASP A C 1
ATOM 1455 O O . ASP A 1 188 ? 15.194 10.506 7.722 1.00 87.06 188 ASP A O 1
ATOM 1459 N N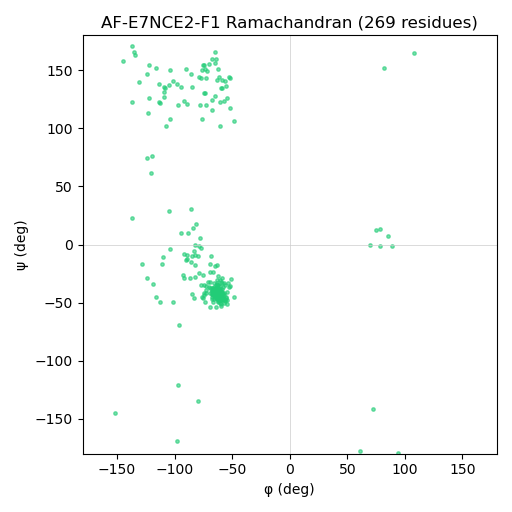 . GLY A 1 189 ? 16.366 9.252 9.174 1.00 86.62 189 GLY A N 1
ATOM 1460 C CA . GLY A 1 189 ? 16.046 10.051 10.356 1.00 86.62 189 GLY A CA 1
ATOM 1461 C C . GLY A 1 189 ? 14.633 9.861 10.918 1.00 86.62 189 GLY A C 1
ATOM 1462 O O . GLY A 1 189 ? 14.232 10.647 11.775 1.00 86.62 189 GLY A O 1
ATOM 1463 N N . GLU A 1 190 ? 13.878 8.847 10.488 1.00 90.25 190 GLU A N 1
ATOM 1464 C CA . GLU A 1 190 ? 12.571 8.530 11.068 1.00 90.25 190 GLU A CA 1
ATOM 1465 C C . GLU A 1 190 ? 12.716 8.023 12.513 1.00 90.25 190 GLU A C 1
ATOM 1467 O O . GLU A 1 190 ? 13.318 6.981 12.762 1.00 90.25 190 GLU A O 1
ATOM 1472 N N . GLN A 1 191 ? 12.179 8.786 13.472 1.00 91.88 191 GLN A N 1
ATOM 1473 C CA . GLN A 1 191 ? 12.282 8.492 14.912 1.00 91.88 191 GLN A CA 1
ATOM 1474 C C . GLN A 1 191 ? 10.955 8.080 15.554 1.00 91.88 191 GLN A C 1
ATOM 1476 O O . GLN A 1 191 ? 10.960 7.575 16.672 1.00 91.88 191 GLN A O 1
ATOM 1481 N N . LEU A 1 192 ? 9.825 8.347 14.893 1.00 94.62 192 LEU A N 1
ATOM 1482 C CA . LEU A 1 192 ? 8.487 8.109 15.429 1.00 94.62 192 LEU A CA 1
ATOM 1483 C C . LEU A 1 192 ? 7.607 7.497 14.348 1.00 94.62 192 LEU A C 1
ATOM 1485 O O . LEU A 1 192 ? 7.393 8.111 13.300 1.00 94.62 192 LEU A O 1
ATOM 1489 N N . VAL A 1 193 ? 7.060 6.327 14.651 1.00 95.19 193 VAL A N 1
ATOM 1490 C CA . VAL A 1 193 ? 6.112 5.604 13.808 1.00 95.19 193 VAL A CA 1
ATOM 1491 C C . VAL A 1 193 ? 4.740 5.672 14.470 1.00 95.19 193 VAL A C 1
ATOM 1493 O O . VAL A 1 193 ? 4.625 5.438 15.667 1.00 95.19 193 VAL A O 1
ATOM 1496 N N . TRP A 1 194 ? 3.690 6.022 13.731 1.00 96.06 194 TRP A N 1
ATOM 1497 C CA . TRP A 1 194 ? 2.363 6.256 14.313 1.00 96.06 194 TRP A CA 1
ATOM 1498 C C . TRP A 1 194 ? 1.441 5.063 14.029 1.00 96.06 194 TRP A C 1
ATOM 1500 O O . TRP A 1 194 ? 1.013 4.932 12.881 1.00 96.06 194 TRP A O 1
ATOM 1510 N N . PRO A 1 195 ? 1.094 4.224 15.030 1.00 96.44 195 PRO A N 1
ATOM 1511 C CA . PRO A 1 195 ? 0.285 3.014 14.835 1.00 96.44 195 PRO A CA 1
ATOM 1512 C C . PRO A 1 195 ? -0.980 3.234 14.010 1.00 96.44 195 PRO A C 1
ATOM 1514 O O . PRO A 1 195 ? -1.234 2.495 13.062 1.00 96.44 195 PRO A O 1
ATOM 1517 N N . TRP A 1 196 ? -1.711 4.311 14.309 1.00 95.81 196 TRP A N 1
ATOM 1518 C CA . TRP A 1 196 ? -2.963 4.649 13.639 1.00 95.81 196 TRP A CA 1
ATOM 1519 C C . TRP A 1 196 ? -2.799 4.879 12.128 1.00 95.81 196 TRP A C 1
ATOM 1521 O O . TRP A 1 196 ? -3.705 4.571 11.367 1.00 95.81 196 TRP A O 1
ATOM 1531 N N . MET A 1 197 ? -1.642 5.368 11.659 1.00 94.56 197 MET A N 1
ATOM 1532 C CA . MET A 1 197 ? -1.354 5.509 10.220 1.00 94.56 197 MET A CA 1
ATOM 1533 C C . MET A 1 197 ? -0.869 4.211 9.573 1.00 94.56 197 MET A C 1
ATOM 1535 O O . MET A 1 197 ? -1.010 4.034 8.367 1.00 94.56 197 MET A O 1
ATOM 1539 N N . GLU A 1 198 ? -0.239 3.337 10.352 1.00 95.75 198 GLU A N 1
ATOM 1540 C CA . GLU A 1 198 ? 0.456 2.153 9.848 1.00 95.75 198 GLU A CA 1
ATOM 1541 C C . GLU A 1 198 ? -0.450 0.927 9.807 1.00 95.75 198 GLU A C 1
ATOM 1543 O O . GLU A 1 198 ? -0.249 0.057 8.963 1.00 95.75 198 GLU A O 1
ATOM 1548 N N . ARG A 1 199 ? -1.456 0.847 10.689 1.00 97.69 199 ARG A N 1
ATOM 1549 C CA . ARG A 1 199 ? -2.280 -0.356 10.872 1.00 97.69 199 ARG A CA 1
ATOM 1550 C C . ARG A 1 199 ? -2.949 -0.785 9.570 1.00 97.69 199 ARG A C 1
ATOM 1552 O O . ARG A 1 199 ? -2.888 -1.957 9.215 1.00 97.69 199 ARG A O 1
ATOM 1559 N N . THR A 1 20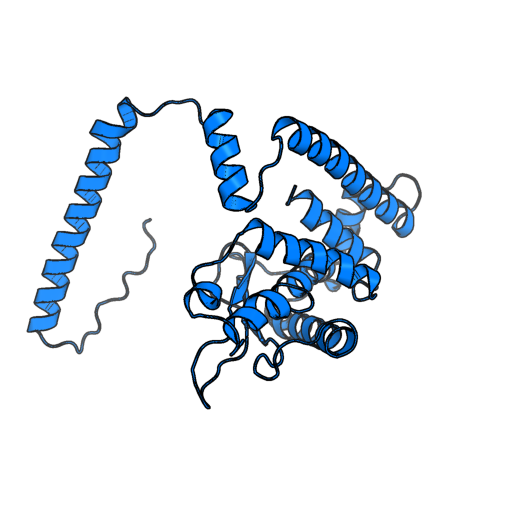0 ? -3.498 0.172 8.821 1.00 97.44 200 THR A N 1
ATOM 1560 C CA . THR A 1 200 ? -4.103 -0.082 7.503 1.00 97.44 200 THR A CA 1
ATOM 1561 C C . THR A 1 200 ? -3.106 -0.684 6.514 1.00 97.44 200 THR A C 1
ATOM 1563 O O . THR A 1 200 ? -3.427 -1.633 5.809 1.00 97.44 200 THR A O 1
ATOM 1566 N N . THR A 1 201 ? -1.861 -0.204 6.514 1.00 96.50 201 THR A N 1
ATOM 1567 C CA . THR A 1 201 ? -0.808 -0.695 5.624 1.00 96.50 201 THR A CA 1
ATOM 1568 C C . THR A 1 201 ? -0.324 -2.078 6.054 1.00 96.50 201 THR A C 1
ATOM 1570 O O . THR A 1 201 ? -0.133 -2.944 5.210 1.00 96.50 201 THR A O 1
ATOM 1573 N N . VAL A 1 202 ? -0.193 -2.340 7.359 1.00 97.75 202 VAL A N 1
ATOM 1574 C CA . VAL A 1 202 ? 0.121 -3.691 7.849 1.00 97.75 202 VAL A CA 1
ATOM 1575 C C . VAL A 1 202 ? -0.950 -4.678 7.389 1.00 97.75 202 VAL A C 1
ATOM 1577 O O . VAL A 1 202 ? -0.603 -5.735 6.875 1.00 97.75 202 VAL A O 1
ATOM 1580 N N . LEU A 1 203 ? -2.235 -4.338 7.503 1.00 98.19 203 LEU A N 1
ATOM 1581 C CA . LEU A 1 203 ? -3.348 -5.190 7.060 1.00 98.19 203 LEU A CA 1
ATOM 1582 C C . LEU A 1 203 ? -3.393 -5.359 5.527 1.00 98.19 203 LEU A C 1
ATOM 1584 O O . LEU A 1 203 ? -3.669 -6.457 5.040 1.00 98.19 203 LEU A O 1
ATOM 1588 N N . HIS A 1 204 ? -3.066 -4.300 4.777 1.00 97.94 204 HIS A N 1
ATOM 1589 C CA . HIS A 1 204 ? -2.934 -4.311 3.315 1.00 97.94 204 HIS A CA 1
ATOM 1590 C C . HIS A 1 204 ? -1.842 -5.277 2.838 1.00 97.94 204 HIS A C 1
ATOM 1592 O O . HIS A 1 204 ? -2.043 -6.025 1.886 1.00 97.94 204 HIS A O 1
ATOM 1598 N N . GLU A 1 205 ? -0.689 -5.299 3.502 1.00 98.06 205 GLU A N 1
ATOM 1599 C CA . GLU A 1 205 ? 0.447 -6.142 3.108 1.00 98.06 205 GLU A CA 1
ATOM 1600 C C . GLU A 1 205 ? 0.364 -7.560 3.705 1.00 98.06 205 GLU A C 1
ATOM 1602 O O . GLU A 1 205 ? 0.857 -8.527 3.121 1.00 98.06 205 GLU A O 1
ATOM 1607 N N . SER A 1 206 ? -0.274 -7.706 4.871 1.00 97.31 206 SER A N 1
ATOM 1608 C CA . SER A 1 206 ? -0.458 -8.980 5.578 1.00 97.31 206 SER A CA 1
ATOM 1609 C C . SER A 1 206 ? -1.835 -9.601 5.295 1.00 97.31 206 SER A C 1
ATOM 1611 O O . SER A 1 206 ? -2.162 -9.925 4.153 1.00 97.31 206 SER A O 1
ATOM 1613 N N . VAL A 1 207 ? -2.630 -9.826 6.341 1.00 97.06 207 VAL A N 1
ATOM 1614 C CA . VAL A 1 207 ? -3.970 -10.405 6.322 1.00 97.06 207 VAL A CA 1
ATOM 1615 C C . VAL A 1 207 ? -4.977 -9.293 6.635 1.00 97.06 207 VAL A C 1
ATOM 1617 O O . VAL A 1 207 ? -4.748 -8.546 7.583 1.00 97.06 207 VAL A O 1
ATOM 1620 N N . PRO A 1 208 ? -6.100 -9.177 5.902 1.00 97.62 208 PRO A N 1
ATOM 1621 C CA . PRO A 1 208 ? -6.544 -10.014 4.784 1.00 97.62 208 PRO A CA 1
ATOM 1622 C C . PRO A 1 208 ? -5.958 -9.622 3.412 1.00 97.62 208 PRO A C 1
ATOM 1624 O O . PRO A 1 208 ? -6.474 -10.067 2.390 1.00 97.62 208 PRO A O 1
ATOM 1627 N N . GLY A 1 209 ? -4.916 -8.792 3.358 1.00 97.94 209 GLY A N 1
ATOM 1628 C CA . GLY A 1 209 ? -4.365 -8.244 2.120 1.00 97.94 209 GLY A CA 1
ATOM 1629 C C . GLY A 1 209 ? -3.433 -9.167 1.319 1.00 97.94 209 GLY A C 1
ATOM 1630 O O . GLY A 1 209 ? -3.747 -10.331 1.045 1.00 97.94 209 GLY A O 1
ATOM 1631 N N . HIS A 1 210 ? -2.302 -8.627 0.860 1.00 97.62 210 HIS A N 1
ATOM 1632 C CA . HIS A 1 210 ? -1.412 -9.271 -0.109 1.00 97.62 210 HIS A CA 1
ATOM 1633 C C . HIS A 1 210 ? -0.908 -10.647 0.325 1.00 97.62 210 HIS A C 1
ATOM 1635 O O . HIS A 1 210 ? -0.771 -11.527 -0.529 1.00 97.62 210 HIS A O 1
ATOM 1641 N N . HIS A 1 211 ? -0.696 -10.888 1.620 1.00 97.31 211 HIS A N 1
ATOM 1642 C CA . HIS A 1 211 ? -0.212 -12.183 2.084 1.00 97.31 211 HIS A CA 1
ATOM 1643 C C . HIS A 1 211 ? -1.147 -13.336 1.707 1.00 97.31 211 HIS A C 1
ATOM 1645 O O . HIS A 1 211 ? -0.696 -14.350 1.169 1.00 97.31 211 HIS A O 1
ATOM 1651 N N . VAL A 1 212 ? -2.451 -13.175 1.931 1.00 95.75 212 VAL A N 1
ATOM 1652 C CA . VAL A 1 212 ? -3.452 -14.219 1.643 1.00 95.75 212 VAL A CA 1
ATOM 1653 C C . VAL A 1 212 ? -3.933 -14.215 0.195 1.00 95.75 212 VAL A C 1
ATOM 1655 O O . VAL A 1 212 ? -4.561 -15.180 -0.228 1.00 95.75 212 VAL A O 1
ATOM 1658 N N . HIS A 1 213 ? -3.591 -13.189 -0.587 1.00 95.12 213 HIS A N 1
ATOM 1659 C CA . HIS A 1 213 ? -3.860 -13.140 -2.024 1.00 95.12 213 HIS A CA 1
ATOM 1660 C C . HIS A 1 213 ? -2.651 -13.602 -2.850 1.00 95.12 213 HIS A C 1
ATOM 1662 O O . HIS A 1 213 ? -2.648 -14.694 -3.424 1.00 95.12 213 HIS A O 1
ATOM 1668 N N . VAL A 1 214 ? -1.579 -12.810 -2.864 1.00 94.25 214 VAL A N 1
ATOM 1669 C CA . VAL A 1 214 ? -0.363 -13.073 -3.646 1.00 94.25 214 VAL A CA 1
ATOM 1670 C C . VAL A 1 214 ? 0.395 -14.276 -3.083 1.00 94.25 214 VAL A C 1
ATOM 1672 O O . VAL A 1 214 ? 0.827 -15.155 -3.835 1.00 94.25 214 VAL A O 1
ATOM 1675 N N . GLY A 1 215 ? 0.500 -14.389 -1.756 1.00 93.44 215 GLY A N 1
ATOM 1676 C CA . GLY A 1 215 ? 1.143 -15.542 -1.124 1.00 93.44 215 GLY A CA 1
ATOM 1677 C C . GLY A 1 215 ? 0.392 -16.854 -1.385 1.00 93.44 215 GLY A C 1
ATOM 1678 O O . GLY A 1 215 ? 1.017 -17.893 -1.638 1.00 93.44 215 GLY A O 1
ATOM 1679 N N . ALA A 1 216 ? -0.943 -16.819 -1.413 1.00 91.88 216 ALA A N 1
ATOM 1680 C CA . ALA A 1 216 ? -1.757 -17.974 -1.789 1.00 91.88 216 ALA A CA 1
ATOM 1681 C C . ALA A 1 216 ? -1.524 -18.389 -3.250 1.00 91.88 216 ALA A C 1
ATOM 1683 O O . ALA A 1 216 ? -1.387 -19.582 -3.536 1.00 91.88 216 ALA A O 1
ATOM 1684 N N . HIS A 1 217 ? -1.399 -17.432 -4.177 1.00 91.50 217 HIS A N 1
ATOM 1685 C CA . HIS A 1 217 ? -1.018 -17.734 -5.558 1.00 91.50 217 HIS A CA 1
ATOM 1686 C C . HIS A 1 217 ? 0.348 -18.421 -5.622 1.00 91.50 217 HIS A C 1
ATOM 1688 O O . HIS A 1 217 ? 0.455 -19.520 -6.172 1.00 91.50 217 HIS A O 1
ATOM 1694 N N . ALA A 1 218 ? 1.374 -17.835 -5.005 1.00 90.12 218 ALA A N 1
ATOM 1695 C CA . ALA A 1 218 ? 2.740 -18.355 -5.038 1.00 90.12 218 ALA A CA 1
ATOM 1696 C C . ALA A 1 218 ? 2.857 -19.790 -4.484 1.00 90.12 218 ALA A C 1
ATOM 1698 O O . ALA A 1 218 ? 3.619 -20.611 -5.010 1.00 90.12 218 ALA A O 1
ATOM 1699 N N . THR A 1 219 ? 2.075 -20.115 -3.451 1.00 89.75 219 THR A N 1
ATOM 1700 C CA . THR A 1 219 ? 2.100 -21.424 -2.775 1.00 89.75 219 THR A CA 1
ATOM 1701 C C . THR A 1 219 ? 1.148 -22.459 -3.374 1.00 89.75 219 THR A C 1
ATOM 1703 O O . THR A 1 219 ? 1.290 -23.651 -3.086 1.00 89.75 219 THR A O 1
ATOM 1706 N N . SER A 1 220 ? 0.230 -22.049 -4.251 1.00 88.38 220 SER A N 1
ATOM 1707 C CA . SER A 1 220 ? -0.762 -22.938 -4.851 1.00 88.38 220 SER A CA 1
ATOM 1708 C C . SER A 1 220 ? -0.136 -24.015 -5.741 1.00 88.38 220 SER A C 1
ATOM 1710 O O . SER A 1 220 ? 0.594 -23.741 -6.696 1.00 88.38 220 SER A O 1
ATOM 1712 N N . THR A 1 221 ? -0.495 -25.272 -5.479 1.00 87.88 221 THR A N 1
ATOM 1713 C CA . THR A 1 221 ? -0.131 -26.430 -6.314 1.00 87.88 221 THR A CA 1
ATOM 1714 C C . THR A 1 221 ? -1.049 -26.606 -7.523 1.00 87.88 221 THR A C 1
ATOM 1716 O O . THR A 1 221 ? -0.761 -27.415 -8.403 1.00 87.88 221 THR A O 1
ATOM 1719 N N . ARG A 1 222 ? -2.147 -25.841 -7.589 1.00 90.38 222 ARG A N 1
ATOM 1720 C CA . ARG A 1 222 ? -3.145 -25.900 -8.668 1.00 90.38 222 ARG A CA 1
ATOM 1721 C C . ARG A 1 222 ? -2.834 -24.948 -9.823 1.00 90.38 222 ARG A C 1
ATOM 1723 O O . ARG A 1 222 ? -3.456 -25.058 -10.875 1.00 90.38 222 ARG A O 1
ATOM 1730 N N . LEU A 1 223 ? -1.905 -24.012 -9.623 1.00 91.06 223 LEU A N 1
ATOM 1731 C CA . LEU A 1 223 ? -1.566 -22.967 -10.584 1.00 91.06 223 LEU A CA 1
ATOM 1732 C C . LEU A 1 223 ? -0.282 -23.291 -11.356 1.00 91.06 223 LEU A C 1
ATOM 1734 O O . LEU A 1 223 ? 0.727 -23.755 -10.812 1.00 91.06 223 LEU A O 1
ATOM 1738 N N . THR A 1 224 ? -0.297 -22.977 -12.649 1.00 93.31 224 THR A N 1
ATOM 1739 C CA . THR A 1 224 ? 0.897 -23.030 -13.502 1.00 93.31 224 THR A CA 1
ATOM 1740 C C . THR A 1 224 ? 1.947 -22.014 -13.043 1.00 93.31 224 THR A C 1
ATOM 1742 O O . THR A 1 224 ? 1.631 -21.033 -12.374 1.00 93.31 224 THR A O 1
ATOM 1745 N N . ALA A 1 225 ? 3.212 -22.205 -13.432 1.00 91.19 225 ALA A N 1
ATOM 1746 C CA . ALA A 1 225 ? 4.261 -21.219 -13.145 1.00 91.19 225 ALA A CA 1
ATOM 1747 C C . ALA A 1 225 ? 3.942 -19.835 -13.745 1.00 91.19 225 ALA A C 1
ATOM 1749 O O . ALA A 1 225 ? 4.255 -18.818 -13.135 1.00 91.19 225 ALA A O 1
ATOM 1750 N N . TRP A 1 226 ? 3.264 -19.790 -14.900 1.00 94.00 226 TRP A N 1
ATOM 1751 C CA . TRP A 1 226 ? 2.806 -18.530 -15.483 1.00 94.00 226 TRP A CA 1
ATOM 1752 C C . TRP A 1 226 ? 1.804 -17.825 -14.565 1.00 94.00 226 TRP A C 1
ATOM 1754 O O . TRP A 1 226 ? 2.007 -16.664 -14.237 1.00 94.00 226 TRP A O 1
ATOM 1764 N N . GLN A 1 227 ? 0.776 -18.530 -14.083 1.00 92.50 227 GLN A N 1
ATOM 1765 C CA . GLN A 1 227 ? -0.232 -17.950 -13.185 1.00 92.50 227 GLN A CA 1
ATOM 1766 C C . GLN A 1 227 ? 0.360 -17.497 -11.848 1.00 92.50 227 GLN A C 1
ATOM 1768 O O . GLN A 1 227 ? -0.104 -16.514 -11.289 1.00 92.50 227 GLN A O 1
ATOM 1773 N N . ARG A 1 228 ? 1.382 -18.197 -11.345 1.00 89.31 228 ARG A N 1
ATOM 1774 C CA . ARG A 1 228 ? 2.017 -17.863 -10.063 1.00 89.31 228 ARG A CA 1
ATOM 1775 C C . ARG A 1 228 ? 2.957 -16.668 -10.125 1.00 89.31 228 ARG A C 1
ATOM 1777 O O . ARG A 1 228 ? 3.059 -15.957 -9.138 1.00 89.31 228 ARG A O 1
ATOM 1784 N N . TYR A 1 229 ? 3.668 -16.486 -11.239 1.00 86.00 229 TYR A N 1
ATOM 1785 C CA . TYR A 1 229 ? 4.820 -15.576 -11.269 1.00 86.00 229 TYR A CA 1
ATOM 1786 C C . TYR A 1 229 ? 4.799 -14.546 -12.401 1.00 86.00 229 TYR A C 1
ATOM 1788 O O . TYR A 1 229 ? 5.564 -13.589 -12.352 1.00 86.00 229 TYR A O 1
ATOM 1796 N N . LEU A 1 230 ? 3.982 -14.734 -13.442 1.00 89.12 230 LEU A N 1
ATOM 1797 C CA . LEU A 1 230 ? 3.990 -13.877 -14.640 1.00 89.12 230 LEU A CA 1
ATOM 1798 C C . LEU A 1 230 ? 2.623 -13.257 -14.953 1.00 89.12 230 LEU A C 1
ATOM 1800 O O . LEU A 1 230 ? 2.562 -12.185 -15.547 1.00 89.12 230 LEU A O 1
ATOM 1804 N N . GLY A 1 231 ? 1.533 -13.930 -14.587 1.00 89.69 231 GLY A N 1
ATOM 1805 C CA . GLY A 1 231 ? 0.154 -13.549 -14.889 1.00 89.69 231 GLY A CA 1
ATOM 1806 C C . GLY A 1 231 ? -0.475 -12.562 -13.905 1.00 89.69 231 GLY A C 1
ATOM 1807 O O . GLY A 1 231 ? -1.682 -12.638 -13.700 1.00 89.69 231 GLY A O 1
ATOM 1808 N N . SER A 1 232 ? 0.317 -11.684 -13.282 1.00 89.56 232 SER A N 1
ATOM 1809 C CA . SER A 1 232 ? -0.181 -10.657 -12.354 1.00 89.56 232 SER A CA 1
ATOM 1810 C C . SER A 1 232 ? -0.822 -9.487 -13.110 1.00 89.56 232 SER A C 1
ATOM 1812 O O . SER A 1 232 ? -0.378 -9.089 -14.194 1.00 89.56 232 SER A O 1
ATOM 1814 N N . VAL A 1 233 ? -1.890 -8.945 -12.523 1.00 94.69 233 VAL A N 1
ATOM 1815 C CA . VAL A 1 233 ? -2.586 -7.743 -12.983 1.00 94.69 233 VAL A CA 1
ATOM 1816 C C . VAL A 1 233 ? -2.576 -6.752 -11.820 1.00 94.69 233 VAL A C 1
ATOM 1818 O O . VAL A 1 233 ? -3.267 -7.009 -10.836 1.00 94.69 233 VAL A O 1
ATOM 1821 N N . PRO A 1 234 ? -1.867 -5.611 -11.920 1.00 94.38 234 PRO A N 1
ATOM 1822 C CA . PRO A 1 234 ? -1.707 -4.695 -10.790 1.00 94.38 234 PRO A CA 1
ATOM 1823 C C . PRO A 1 234 ? -3.027 -4.244 -10.159 1.00 94.38 234 PRO A C 1
ATOM 1825 O O . PRO A 1 234 ? -3.149 -4.223 -8.946 1.00 94.38 234 PRO A O 1
ATOM 1828 N N . GLY A 1 235 ? -4.054 -3.952 -10.962 1.00 95.50 235 GLY A N 1
ATOM 1829 C CA . GLY A 1 235 ? -5.366 -3.563 -10.439 1.00 95.50 235 GLY A CA 1
ATOM 1830 C C . GLY A 1 235 ? -6.099 -4.680 -9.690 1.00 95.50 235 GLY A C 1
ATOM 1831 O O . GLY A 1 235 ? -6.937 -4.384 -8.850 1.00 95.50 235 GLY A O 1
ATOM 1832 N N . CYS A 1 236 ? -5.786 -5.949 -9.963 1.00 94.94 236 CYS A N 1
ATOM 1833 C CA . CYS A 1 236 ? -6.293 -7.078 -9.184 1.00 94.94 236 CYS A CA 1
ATOM 1834 C C . CYS A 1 236 ? -5.548 -7.189 -7.849 1.00 94.94 236 CYS A C 1
ATOM 1836 O O . CYS A 1 236 ? -6.175 -7.364 -6.808 1.00 94.94 236 CYS A O 1
ATOM 1838 N N . ASP A 1 237 ? -4.221 -7.062 -7.880 1.00 94.62 237 ASP A N 1
ATOM 1839 C CA . ASP A 1 237 ? -3.373 -7.214 -6.698 1.00 94.62 237 ASP A CA 1
ATOM 1840 C C . ASP A 1 237 ? -3.576 -6.051 -5.714 1.00 94.62 237 ASP A C 1
ATOM 1842 O O . ASP A 1 237 ? -3.948 -6.285 -4.565 1.00 94.62 237 ASP A O 1
ATOM 1846 N N . GLU A 1 238 ? -3.435 -4.807 -6.176 1.00 95.25 238 GLU A N 1
ATOM 1847 C CA . GLU A 1 238 ? -3.636 -3.585 -5.378 1.00 95.25 238 GLU A CA 1
ATOM 1848 C C . GLU A 1 238 ? -5.111 -3.363 -5.029 1.00 95.25 238 GLU A C 1
ATOM 1850 O O . GLU A 1 238 ? -5.449 -2.938 -3.925 1.00 95.25 238 GLU A O 1
ATOM 1855 N N . GLY A 1 239 ? -6.020 -3.691 -5.956 1.00 95.88 239 GLY A N 1
ATOM 1856 C CA . GLY A 1 239 ? -7.459 -3.620 -5.705 1.00 95.88 239 GLY A CA 1
ATOM 1857 C C . GLY A 1 239 ? -7.890 -4.564 -4.584 1.00 95.88 239 GLY A C 1
ATOM 1858 O O . GLY A 1 239 ? -8.716 -4.182 -3.756 1.00 95.88 239 GLY A O 1
ATOM 1859 N N . TRP A 1 240 ? -7.295 -5.763 -4.504 1.00 97.19 240 TRP A N 1
ATOM 1860 C CA . TRP A 1 240 ? -7.479 -6.659 -3.362 1.00 97.19 240 TRP A CA 1
ATOM 1861 C C . TRP A 1 240 ? -6.936 -6.051 -2.070 1.00 97.19 240 TRP A C 1
ATOM 1863 O O . TRP A 1 240 ? -7.626 -6.104 -1.058 1.00 97.19 240 TRP A O 1
ATOM 1873 N N . GLY A 1 241 ? -5.738 -5.461 -2.087 1.00 96.81 241 GLY A N 1
ATOM 1874 C CA . GLY A 1 241 ? -5.167 -4.801 -0.910 1.00 96.81 241 GLY A CA 1
ATOM 1875 C C . GLY A 1 241 ? -6.074 -3.687 -0.370 1.00 96.81 241 GLY A C 1
ATOM 1876 O O . GLY A 1 241 ? -6.387 -3.659 0.818 1.00 96.81 241 GLY A O 1
ATOM 1877 N N . LEU A 1 242 ? -6.603 -2.829 -1.248 1.00 96.00 242 LEU A N 1
ATOM 1878 C CA . LEU A 1 242 ? -7.562 -1.783 -0.869 1.00 96.00 242 LEU A CA 1
ATOM 1879 C C . LEU A 1 242 ? -8.898 -2.358 -0.372 1.00 96.00 242 LEU A C 1
ATOM 1881 O O . LEU A 1 242 ? -9.452 -1.866 0.610 1.00 96.00 242 LEU A O 1
ATOM 1885 N N . TYR A 1 243 ? -9.411 -3.412 -1.012 1.00 96.75 243 TYR A N 1
ATOM 1886 C CA . TYR A 1 243 ? -10.594 -4.131 -0.531 1.00 96.75 243 TYR A CA 1
ATOM 1887 C C . TYR A 1 243 ? -10.359 -4.736 0.861 1.00 96.75 243 TYR A C 1
ATOM 1889 O O . TYR A 1 243 ? -11.228 -4.651 1.728 1.00 96.75 243 TYR A O 1
ATOM 1897 N N . ALA A 1 244 ? -9.175 -5.298 1.098 1.00 97.19 244 ALA A N 1
ATOM 1898 C CA . ALA A 1 244 ? -8.779 -5.886 2.367 1.00 97.19 244 ALA A CA 1
ATOM 1899 C C . ALA A 1 244 ? -8.729 -4.850 3.500 1.00 97.19 244 ALA A C 1
ATOM 1901 O O . ALA A 1 244 ? -9.107 -5.177 4.621 1.00 97.19 244 ALA A O 1
ATOM 1902 N N . GLU A 1 245 ? -8.344 -3.599 3.226 1.00 97.00 245 GLU A N 1
ATOM 1903 C CA . GLU A 1 245 ? -8.420 -2.505 4.207 1.00 97.00 245 GLU A CA 1
ATOM 1904 C C . GLU A 1 245 ? -9.868 -2.205 4.634 1.00 97.00 245 GLU A C 1
ATOM 1906 O O . GLU A 1 245 ? -10.137 -1.977 5.816 1.00 97.00 245 GLU A O 1
ATOM 1911 N N . SER A 1 246 ? -10.817 -2.218 3.691 1.00 95.31 246 SER A N 1
ATOM 1912 C CA . SER A 1 246 ? -12.247 -2.072 3.997 1.00 95.31 246 SER A CA 1
ATOM 1913 C C . SER A 1 246 ? -12.788 -3.278 4.763 1.00 95.31 246 SER A C 1
ATOM 1915 O O . SER A 1 246 ? -13.426 -3.102 5.798 1.00 95.31 246 SER A O 1
ATOM 1917 N N . LEU A 1 247 ? -12.466 -4.495 4.312 1.00 96.50 247 LEU A N 1
ATOM 1918 C CA . LEU A 1 247 ? -12.859 -5.732 4.984 1.00 96.50 247 LEU A CA 1
ATOM 1919 C C . LEU A 1 247 ? -12.323 -5.782 6.420 1.00 96.50 247 LEU A C 1
ATOM 1921 O O . LEU A 1 247 ? -13.039 -6.177 7.332 1.00 96.50 247 LEU A O 1
ATOM 1925 N N . ALA A 1 248 ? -11.080 -5.364 6.651 1.00 97.25 248 ALA A N 1
ATOM 1926 C CA . ALA A 1 248 ? -10.491 -5.380 7.982 1.00 97.25 248 ALA A CA 1
ATOM 1927 C C . ALA A 1 248 ? -11.254 -4.480 8.972 1.00 97.25 248 ALA A C 1
ATOM 1929 O O . ALA A 1 248 ? -11.473 -4.882 10.113 1.00 97.25 248 ALA A O 1
ATOM 1930 N N . ASP A 1 249 ? -11.713 -3.304 8.543 1.00 96.12 249 ASP A N 1
ATOM 1931 C CA . ASP A 1 249 ? -12.568 -2.438 9.368 1.00 96.12 249 ASP A CA 1
ATOM 1932 C C . ASP A 1 249 ? -13.927 -3.086 9.667 1.00 96.12 249 ASP A C 1
ATOM 1934 O O . ASP A 1 249 ? -14.343 -3.133 10.823 1.00 96.12 249 ASP A O 1
ATOM 1938 N N . GLU A 1 250 ? -14.581 -3.680 8.662 1.00 95.88 250 GLU A N 1
ATOM 1939 C CA . GLU A 1 250 ? -15.852 -4.404 8.841 1.00 95.88 250 GLU A CA 1
ATOM 1940 C C . GLU A 1 250 ? -15.727 -5.585 9.818 1.00 95.88 250 GLU A C 1
ATOM 1942 O O . GLU A 1 250 ? -16.666 -5.901 10.551 1.00 95.88 250 GLU A O 1
ATOM 1947 N N . LEU A 1 251 ? -14.554 -6.220 9.860 1.00 96.38 251 LEU A N 1
ATOM 1948 C CA . LEU A 1 251 ? -14.233 -7.312 10.778 1.00 96.38 251 LEU A CA 1
ATOM 1949 C C . LEU A 1 251 ? -13.798 -6.840 12.174 1.00 96.38 251 LEU A C 1
ATOM 1951 O O . LEU A 1 251 ? -13.523 -7.673 13.038 1.00 96.38 251 LEU A O 1
ATOM 1955 N N . GLY A 1 252 ? -13.747 -5.528 12.418 1.00 96.38 252 GLY A N 1
ATOM 1956 C CA . GLY A 1 252 ? -13.353 -4.950 13.702 1.00 96.38 252 GLY A CA 1
ATOM 1957 C C . GLY A 1 252 ? -11.843 -4.933 13.948 1.00 96.38 252 GLY A C 1
ATOM 1958 O O . GLY A 1 252 ? -11.416 -4.658 15.066 1.00 96.38 252 GLY A O 1
ATOM 1959 N N . LEU A 1 253 ? -11.026 -5.171 12.916 1.00 97.31 253 LEU A N 1
ATOM 1960 C CA . LEU A 1 253 ? -9.566 -5.078 12.989 1.00 97.31 253 LEU A CA 1
ATOM 1961 C C . LEU A 1 253 ? -9.072 -3.629 12.939 1.00 97.31 253 LEU A C 1
ATOM 1963 O O . LEU A 1 253 ? -7.869 -3.423 12.901 1.00 97.31 253 LEU A O 1
ATOM 1967 N N . MET A 1 254 ? -9.948 -2.626 12.950 1.00 96.31 254 MET A N 1
ATOM 1968 C CA . MET A 1 254 ? -9.614 -1.211 13.160 1.00 96.31 254 MET A CA 1
ATOM 1969 C C . MET A 1 254 ? -10.439 -0.687 14.342 1.00 96.31 254 MET A C 1
ATOM 1971 O O . MET A 1 254 ? -11.456 -0.015 14.154 1.00 96.31 254 MET A O 1
ATOM 1975 N N . PRO A 1 255 ? -10.066 -1.063 15.578 1.00 94.19 255 PRO A N 1
ATOM 1976 C CA . PRO A 1 255 ? -10.938 -0.887 16.734 1.00 94.19 255 PRO A CA 1
ATOM 1977 C C . PRO A 1 255 ? -11.128 0.582 17.125 1.00 94.19 255 PRO A C 1
ATOM 1979 O O . PRO A 1 255 ? -12.137 0.923 17.748 1.00 94.19 255 PRO A O 1
ATOM 1982 N N . THR A 1 256 ? -10.185 1.457 16.768 1.00 95.94 256 THR A N 1
ATOM 1983 C CA . THR A 1 256 ? -10.189 2.858 17.193 1.00 95.94 256 THR A CA 1
ATOM 1984 C C . THR A 1 256 ? -10.629 3.816 16.073 1.00 95.94 256 THR A C 1
ATOM 1986 O O . THR A 1 256 ? -10.402 3.544 14.888 1.00 95.94 256 THR A O 1
ATOM 1989 N N . PRO A 1 257 ? -11.262 4.961 16.404 1.00 96.25 257 PRO A N 1
ATOM 1990 C CA . PRO A 1 257 ? -11.491 6.042 15.441 1.00 96.25 257 PRO A CA 1
ATOM 1991 C C . PRO A 1 257 ? -10.207 6.503 14.736 1.00 96.25 257 PRO A C 1
ATOM 1993 O O . PRO A 1 257 ? -10.244 6.865 13.561 1.00 96.25 257 PRO A O 1
ATOM 1996 N N . GLU A 1 258 ? -9.071 6.456 15.427 1.00 96.00 258 GLU A N 1
ATOM 1997 C CA . GLU A 1 258 ? -7.753 6.822 14.920 1.00 96.00 258 GLU A CA 1
ATOM 1998 C C . GLU A 1 258 ? -7.281 5.876 13.812 1.00 96.00 258 GLU A C 1
ATOM 2000 O O . GLU A 1 258 ? -6.802 6.346 12.778 1.00 96.00 258 GLU A O 1
ATOM 2005 N N . ASP A 1 259 ? -7.464 4.564 13.984 1.00 97.00 259 ASP A N 1
ATOM 2006 C CA . ASP A 1 259 ? -7.141 3.567 12.955 1.00 97.00 259 ASP A CA 1
ATOM 2007 C C . ASP A 1 259 ? -7.985 3.789 11.691 1.00 97.00 259 ASP A C 1
ATOM 2009 O O . ASP A 1 259 ? -7.457 3.815 10.575 1.00 97.00 259 ASP A O 1
ATOM 2013 N N . ARG A 1 260 ? -9.295 4.036 11.855 1.00 96.94 260 ARG A N 1
ATOM 2014 C CA . ARG A 1 260 ? -10.196 4.366 10.735 1.00 96.94 260 ARG A CA 1
ATOM 2015 C C . ARG A 1 260 ? -9.794 5.667 10.045 1.00 96.94 260 ARG A C 1
ATOM 2017 O O . ARG A 1 260 ? -9.775 5.736 8.814 1.00 96.94 260 ARG A O 1
ATOM 2024 N N . PHE A 1 261 ? -9.417 6.687 10.815 1.00 97.38 261 PHE A N 1
ATOM 2025 C CA . PHE A 1 261 ? -8.888 7.938 10.278 1.00 97.38 261 PHE A CA 1
ATOM 2026 C C . PHE A 1 261 ? -7.599 7.714 9.472 1.00 97.38 261 PHE A C 1
ATOM 2028 O O . PHE A 1 261 ? -7.445 8.284 8.387 1.00 97.38 261 PHE A O 1
ATOM 2035 N N . GLY A 1 262 ? -6.701 6.851 9.953 1.00 96.44 262 GLY A N 1
ATOM 2036 C CA . GLY A 1 262 ? -5.482 6.453 9.252 1.00 96.44 262 GLY A CA 1
ATOM 20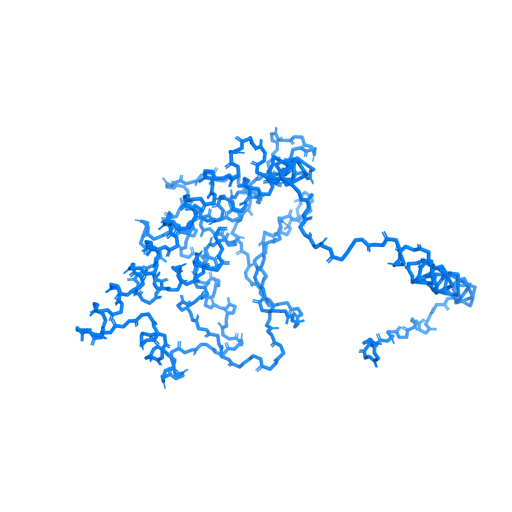37 C C . GLY A 1 262 ? -5.744 5.717 7.941 1.00 96.44 262 GLY A C 1
ATOM 2038 O O . GLY A 1 262 ? -5.158 6.083 6.920 1.00 96.44 262 GLY A O 1
ATOM 2039 N N . ARG A 1 263 ? -6.690 4.767 7.922 1.00 96.25 263 ARG A N 1
ATOM 2040 C CA . ARG A 1 263 ? -7.170 4.122 6.686 1.00 96.25 263 ARG A CA 1
ATOM 2041 C C . ARG A 1 263 ? -7.649 5.149 5.669 1.00 96.25 263 ARG A C 1
ATOM 2043 O O . ARG A 1 263 ? -7.214 5.141 4.520 1.00 96.25 263 ARG A O 1
ATOM 2050 N N . LEU A 1 264 ? -8.519 6.071 6.079 1.00 96.56 264 LEU A N 1
ATOM 2051 C CA . LEU A 1 264 ? -9.033 7.111 5.183 1.00 96.56 264 LEU A CA 1
ATOM 2052 C C . LEU A 1 264 ? -7.923 8.054 4.702 1.00 96.56 264 LEU A C 1
ATOM 2054 O O . LEU A 1 264 ? -7.935 8.483 3.548 1.00 96.56 264 LEU A O 1
ATOM 2058 N N . ALA A 1 265 ? -6.927 8.342 5.543 1.00 94.38 265 ALA A N 1
ATOM 2059 C CA . ALA A 1 265 ? -5.761 9.128 5.151 1.00 94.38 265 ALA A CA 1
ATOM 2060 C C . ALA A 1 265 ? -4.899 8.411 4.098 1.00 94.38 265 ALA A C 1
ATOM 2062 O O . ALA A 1 265 ? -4.410 9.070 3.176 1.00 94.38 265 ALA A O 1
ATOM 2063 N N . ALA A 1 266 ? -4.740 7.088 4.200 1.00 92.00 266 ALA A N 1
ATOM 2064 C CA . ALA A 1 266 ? -4.081 6.274 3.181 1.00 92.00 266 ALA A CA 1
ATOM 2065 C C . ALA A 1 266 ? -4.898 6.249 1.881 1.00 92.00 266 ALA A C 1
ATOM 2067 O O . ALA A 1 266 ? -4.372 6.584 0.818 1.00 92.00 266 ALA A O 1
ATOM 2068 N N . ARG A 1 267 ? -6.203 5.972 1.975 1.00 91.69 267 ARG A N 1
ATOM 2069 C CA . ARG A 1 267 ? -7.142 5.946 0.843 1.00 91.69 267 ARG A CA 1
ATOM 2070 C C . ARG A 1 267 ? -7.180 7.268 0.079 1.00 91.69 267 ARG A C 1
ATOM 2072 O O . ARG A 1 267 ? -7.114 7.278 -1.142 1.00 91.69 267 ARG A O 1
ATOM 2079 N N . ARG A 1 268 ? -7.169 8.405 0.782 1.00 91.00 268 ARG A N 1
ATOM 2080 C CA . ARG A 1 268 ? -7.115 9.748 0.178 1.00 91.00 268 ARG A CA 1
ATOM 2081 C C . ARG A 1 268 ? -5.876 9.975 -0.699 1.00 91.00 268 ARG A C 1
ATOM 2083 O O . ARG A 1 268 ? -5.921 10.794 -1.614 1.00 91.00 268 ARG A O 1
ATOM 2090 N N . ARG A 1 269 ? -4.758 9.305 -0.402 1.00 82.81 269 ARG A N 1
ATOM 2091 C CA . ARG A 1 269 ? -3.509 9.389 -1.180 1.00 82.81 269 ARG A CA 1
ATOM 2092 C C . ARG A 1 269 ? -3.441 8.365 -2.319 1.00 82.81 269 ARG A C 1
ATOM 2094 O O . ARG A 1 269 ? -2.528 8.465 -3.134 1.00 82.81 269 ARG A O 1
ATOM 2101 N N . ARG A 1 270 ? -4.383 7.418 -2.369 1.00 74.75 270 ARG A N 1
ATOM 2102 C CA . ARG A 1 270 ? -4.488 6.326 -3.348 1.00 74.75 270 ARG A CA 1
ATOM 2103 C C . ARG A 1 270 ? -5.828 6.418 -4.119 1.00 74.75 270 ARG A C 1
ATOM 2105 O O . ARG A 1 270 ? -6.657 5.525 -3.951 1.00 74.75 270 ARG A O 1
ATOM 2112 N N . PRO A 1 271 ? -6.090 7.514 -4.864 1.00 43.72 271 PRO A N 1
ATOM 2113 C CA . PRO A 1 271 ? -7.322 7.664 -5.640 1.00 43.72 271 PRO A CA 1
ATOM 2114 C C . PRO A 1 271 ? -7.398 6.695 -6.826 1.00 43.72 271 PRO A C 1
ATOM 2116 O O . PRO A 1 271 ? -6.330 6.354 -7.389 1.00 43.72 271 PRO A O 1
#

Sequence (271 aa):
LARRRTRGLPEDLPATLHVQLQEADIVARRAALDFASHLRTTLSPRAPQAEGVGPQRHALWMRRVLGTRVDPEETYAWATEELGRVIAEQDAIAVDVLGAGADAGSLNRHLRADPTHALRPEDYTTWAQEVADEAWDAVVGRFLDPPDGLGRPWVRLGELGDGAVHYEEPRGTGGERRPGIVMRSLADGEQLVWPWMERTTVLHESVPGHHVHVGAHATSTRLTAWQRYLGSVPGCDEGWGLYAESLADELGLMPTPEDRFGRLAARRRRP

Foldseek 3Di:
DPPDPPPPDPPPDDPVVVVVVVVVVVVVVVVVVVVVCCCVPPVVVVDDPDPDPDPVVVQVVCCQQQVHGDDPVVVVVVVVVVLVVLQVLLQVLQCVVPNPPGGNVNVVCVLVVDLVQWDFPVCVQVVLLVLLVVLCVLPDPPPADFDPLQDGEHEDEDEADDQDWAKDAWDDDDPPIDHIYTYTHHHVPDGTHHCLQCSLVSCLHHPPHQSRPLNSLLRDPVDDPCSNPPPDRNSVRNVRSLVSSVVCVVSCSQVDSSNVSSNSVVVSVVD

=== Feature glossary ===
Each block in this record encodes a different view of the same protein. In brief:

Predicted aligned error. PAE(i, j) answers: if I align the predicted and true structures on residue i, how far off (in Å) do I expect residue j to be? A block-diagonal PAE matrix with low values on the blocks and high values off-diagonal is the signature of a multi-domain protein with confidently predicted domains but uncertain inter-domain orientation.

Contact-map, Ramachandran, and PAE plots. Plot images: a contact map (which residues are close in 3D, as an N×N binary image), a Ramachandran scatter (backbone torsion angles, revealing secondary-structure composition at a glance), and — for AlphaFold structures — a PAE heatmap (pairwise prediction confidence).

Backbone torsions (φ/ψ). φ (phi) and ψ (psi) are the two rotatable backbone dihedrals per residue: φ is the C(i-1)–N–Cα–C torsion, ψ is the N–Cα–C–N(i+1) torsion, both in degrees on (−180°, 180°]. α-helical residues cluster near (−60°, −45°); β-strand residues near (−120°, +130°). A Ramachandran plot is simply a scatter of (φ, ψ) for every residue.

Foldseek 3Di. A 3Di character summarizes, for each residue, the relative orientation of the Cα frame of its nearest spatial neighbor. Because it encodes fold topology rather than chemistry, 3Di alignments detect remote structural similarity that sequence alignment misses.

Radius of gyration, Cα contacts, bounding box. Three whole-structure scalars: the radius of gyration (RMS distance of Cα from centroid, in Å), the count of Cα–Cα contacts (pairs closer than 8 Å and separated by more than four residues in sequence — i.e. tertiary, not local, contacts), and the bounding-box dimensions. Together they distinguish compact globular folds from extended fibres or disordered chains.

Sequence. Sequence gives the chain of amino acids in standard one-letter code (A=alanine, C=cysteine, …, Y=tyrosine), read N→C. It is the only feature that is directly encoded by the gene; all structural features are derived from the folded form of this sequence.

mmCIF coordinates. Atomic coordinates in PDBx/mmCIF format — the same representation the Protein Data Bank distributes. Each line of the _atom_site loop places one backbone atom in Cartesian space (units: ångströms, origin: arbitrary).

Secondary structure (3-state, P-SEA). Three-state secondary structure (P-SEA) collapses the eight DSSP classes into helix (a), strand (b), and coil (c). P-SEA assigns these from Cα geometry alone — distances and angles — without requiring backbone oxygens, so it works on any Cα trace.

InterPro / GO / CATH / organism. Functional annotations link the protein to curated databases. InterPro entries identify conserved domains and families by matching the sequence against member-database signatures (Pfam, PROSITE, CDD, …). Gene Ontology (GO) terms describe molecular function, biological process, and cellular component in a controlled vocabulary. CATH places the structure in a hierarchical fold classification (Class/Architecture/Topology/Homologous-superfamily). The organism is the source species.

B-factor. B-factor (Debye–Waller factor) reflects atomic displacement in the crystal lattice. It is an experimental observable (units Å²), not a prediction; low values mean the atom is pinned down, high values mean it moves or is heterogeneous across the crystal.

Rendered structure images. Structure images are PyMOL renders from six orthogonal camera directions. Cartoon representation draws helices as coils and strands as arrows; sticks shows the backbone as bonds; surface shows the solvent-excluded envelope. Rainbow coloring maps sequence position to hue (blue→red, N→C); chain coloring assigns a distinct color per polypeptide.

Solvent-accessible surface area. Solvent-accessible surface area (SASA) is the area in Å² traced out by the centre of a 1.4 Å probe sphere (a water molecule) rolled over the protein's van der Waals surface (Shrake–Rupley / Lee–Richards construction). Buried residues have near-zero SASA; fully exposed residues can exceed 200 Å². The total SASA scales roughly with the number of surface residues.

Secondary structure (8-state, DSSP). The SS8 string is DSSP's per-residue secondary-structure call. α-helix (H) means an i→i+4 H-bond ladder; β-strand (E) means the residue participates in a β-she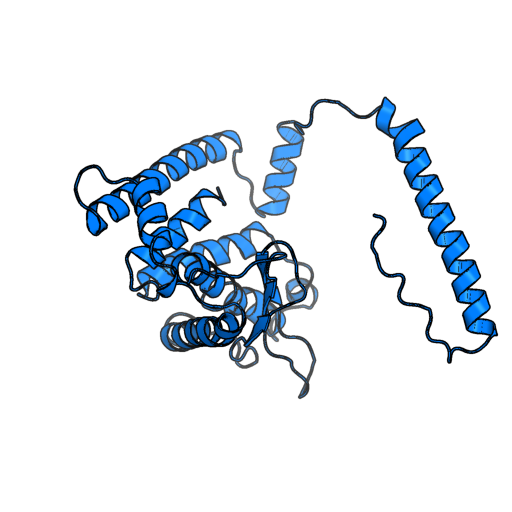et; 3₁₀ (G) and π (I) are tighter and wider helices; T/S are turns/bends; '-' is loop.

pLDDT. For AlphaFold models, the B-factor field carries pLDDT — the model's own estimate of local accuracy on a 0–100 scale. Regions with pLDDT<50 should be treated as essentially unmodeled; they often correspond to intrinsically disordered segments.

Nearest PDB structures. Nearest PDB neighbors are the top structural matches found by Foldseek when searching this structure against the entire Protein Data Bank. Each hit reports a TM-score (0 to 1; >0.5 almost always implies the same fold) and an E-value. These are *structural* homologs — they may share no detectable sequence similarity.